Protein AF-A0A6B2QW75-F1 (afdb_monomer_lite)

pLDDT: mean 81.43, std 15.03, range [41.22, 97.69]

Sequence (270 aa):
MNEKFIYDVESSKLYSPDGAFLKKVYCPKAKHWNQLIVDDPQERSRGCEDCGDRVHNLESFDSRTSKLTYRDCVYIPVNSQRVIFINKEKEVPKPNQVGRNDEGLPIIRTVRNTKDINRAAAMGYWPDVRRIEYMDKSSTPRIPSGAKGRSNKKVALEIKFRVMQNPVTGVISVFGDYRSDYRQDFSEVKEVIPFTFYYPYYQSRPIAAYLIPPDLQDGSKVLIEDPIEDMLGSTWNQGDTQRAMNIIGYVKDRKVIIHHDSIKTTHYIG

Foldseek 3Di:
DQQAWEAEPVQQWIAGRVGHTAERQDDPVPDDLVQFAPPDPVPQWTADPVPRAIEGEQLNDDPVPDDRHHPHHYDYDLPRPRYHYDVCVVPDDQLQDQDADPVRFGEWEKDFDQVVQQVLLVSQWAWAKDFQDDPDVPPDDDDPPPDPDPDPPPPDQKFKKWWKAFPPSNRIDIDRDPVVVPPDDCVRIHTNGPIDIDRCVVHVGRMMTTTHRNPADFFGKHWYFDDSDFDWQEDEPVGDTDGFGRFIFTDHPNHTGGPVVRRDYYYDYD

Secondary structure (DSSP, 8-state):
----EEEETTTTEEE-TTS-EEEE---TT---GGGSB---TT-SEEE-TTT-PEEEEGGG--TTT----TT-EEE--TT-SSEEEETGGG-S--TT---B-TT-PBEEEEE-SHHHHHHHHHTT-EEEEEE-----TT-PPPPPTTS-----------EEEEEEE-TTT--EEEE--GGGGGSS-GGG-EEEEEEEEE-TTT-SS-EEEEEE-TT--TT-EEEESS-SS--EEEEETTS-EEE--SEEEEEETTEEEE-GGG-PPEEE--

Structure (mmCIF, N/CA/C/O backbone):
data_AF-A0A6B2QW75-F1
#
_entry.id   AF-A0A6B2QW75-F1
#
loop_
_atom_site.group_PDB
_atom_site.id
_atom_site.type_symbol
_atom_site.label_atom_id
_atom_site.label_alt_id
_atom_site.label_comp_id
_atom_site.label_asym_id
_atom_site.label_entity_id
_atom_site.label_seq_id
_atom_site.pdbx_PDB_ins_code
_atom_site.Cartn_x
_atom_site.Cartn_y
_atom_site.Cartn_z
_atom_site.occupancy
_atom_site.B_iso_or_equiv
_atom_site.auth_seq_id
_atom_site.auth_comp_id
_atom_site.auth_asym_id
_atom_site.auth_atom_id
_atom_site.pdbx_PDB_model_num
ATOM 1 N N . MET A 1 1 ? -22.315 -34.138 7.759 1.00 57.09 1 MET A N 1
ATOM 2 C CA . MET A 1 1 ? -21.240 -33.359 8.411 1.00 57.09 1 MET A CA 1
ATOM 3 C C . MET A 1 1 ? -21.001 -32.123 7.568 1.00 57.09 1 MET A C 1
ATOM 5 O O . MET A 1 1 ? -21.141 -32.219 6.355 1.00 57.09 1 MET A O 1
ATOM 9 N N . ASN A 1 2 ? -20.736 -30.973 8.183 1.00 62.22 2 ASN A N 1
ATOM 10 C CA . ASN A 1 2 ? -20.360 -29.777 7.434 1.00 62.22 2 ASN A CA 1
ATOM 11 C C . ASN A 1 2 ? -19.009 -30.064 6.760 1.00 62.22 2 ASN A C 1
ATOM 13 O O . ASN A 1 2 ? -18.101 -30.523 7.439 1.00 62.22 2 ASN A O 1
ATOM 17 N N . GLU A 1 3 ? -18.893 -29.885 5.444 1.00 83.19 3 GLU A N 1
ATOM 18 C CA . GLU A 1 3 ? -17.640 -30.145 4.704 1.00 83.19 3 GLU A CA 1
ATOM 19 C C . GLU A 1 3 ? -16.811 -28.878 4.491 1.00 83.19 3 GLU A C 1
ATOM 21 O O . GLU A 1 3 ? -15.784 -28.900 3.815 1.00 83.19 3 GLU A O 1
ATOM 26 N N . LYS A 1 4 ? -17.276 -27.758 5.043 1.00 89.38 4 LYS A N 1
ATOM 27 C CA . LYS A 1 4 ? -16.662 -26.454 4.846 1.00 89.38 4 LYS A CA 1
ATOM 28 C C . LYS A 1 4 ? -15.562 -26.226 5.868 1.00 89.38 4 LYS A C 1
ATOM 30 O O . LYS A 1 4 ? -15.783 -26.413 7.060 1.00 89.38 4 LYS A O 1
ATOM 35 N N . PHE A 1 5 ? -14.407 -25.764 5.408 1.00 91.88 5 PHE A N 1
ATOM 36 C CA . PHE A 1 5 ? -13.397 -25.210 6.302 1.00 91.88 5 PHE A CA 1
ATOM 37 C C . PHE A 1 5 ? -13.935 -23.948 6.970 1.00 91.88 5 PHE A C 1
ATOM 39 O O . PHE A 1 5 ? -14.865 -23.309 6.474 1.00 91.88 5 PHE A O 1
ATOM 46 N N . ILE A 1 6 ? -13.323 -23.563 8.080 1.00 92.50 6 ILE A N 1
ATOM 47 C CA . ILE A 1 6 ? -13.671 -22.339 8.792 1.00 92.50 6 ILE A CA 1
ATOM 48 C C . ILE A 1 6 ? -12.424 -21.463 8.821 1.00 92.50 6 ILE A C 1
ATOM 50 O O . ILE A 1 6 ? -11.363 -21.908 9.251 1.00 92.50 6 ILE A O 1
ATOM 54 N N . TYR A 1 7 ? -12.529 -20.228 8.346 1.00 92.44 7 TYR A N 1
ATOM 55 C CA . TYR A 1 7 ? -11.432 -19.269 8.348 1.00 92.44 7 TYR A CA 1
ATOM 56 C C . TYR A 1 7 ? -11.811 -18.043 9.174 1.00 92.44 7 TYR A C 1
ATOM 58 O O . TYR A 1 7 ? -12.752 -17.328 8.838 1.00 92.44 7 TYR A O 1
ATOM 66 N N . ASP A 1 8 ? -11.077 -17.805 10.256 1.00 91.44 8 ASP A N 1
ATOM 67 C CA . ASP A 1 8 ? -11.162 -16.572 11.031 1.00 91.44 8 ASP A CA 1
ATOM 68 C C . ASP A 1 8 ? -10.223 -15.534 10.419 1.00 91.44 8 ASP A C 1
ATOM 70 O O . ASP A 1 8 ? -8.994 -15.661 10.485 1.00 91.44 8 ASP A O 1
ATOM 74 N N . VAL A 1 9 ? -10.825 -14.510 9.815 1.00 84.25 9 VAL A N 1
ATOM 75 C CA . VAL A 1 9 ? -10.119 -13.448 9.094 1.00 84.25 9 VAL A CA 1
ATOM 76 C C . VAL A 1 9 ? -9.207 -12.651 10.030 1.00 84.25 9 VAL A C 1
ATOM 78 O O . VAL A 1 9 ? -8.075 -12.341 9.663 1.00 84.25 9 VAL A O 1
ATOM 81 N N . GLU A 1 10 ? -9.658 -12.366 11.254 1.00 80.56 10 GLU A N 1
ATOM 82 C CA . GLU A 1 10 ? -8.964 -11.472 12.187 1.00 80.56 10 GLU A CA 1
ATOM 83 C C . GLU A 1 10 ? -7.686 -12.109 12.731 1.00 80.56 10 GLU A C 1
ATOM 85 O O . GLU A 1 10 ? -6.603 -11.526 12.677 1.00 80.56 10 GLU A O 1
ATOM 90 N N . SER A 1 11 ? -7.785 -13.352 13.199 1.00 87.38 11 SER A N 1
ATOM 91 C CA . SER A 1 11 ? -6.621 -14.084 13.697 1.00 87.38 11 SER A CA 1
ATOM 92 C C . SER A 1 11 ? -5.824 -14.785 12.587 1.00 87.38 11 SER A C 1
ATOM 94 O O . SER A 1 11 ? -4.759 -15.359 12.849 1.00 87.38 11 SER A O 1
ATOM 96 N N . SER A 1 12 ? -6.323 -14.722 11.346 1.00 88.19 12 SER A N 1
ATOM 97 C CA . SER A 1 12 ? -5.832 -15.449 10.174 1.00 88.19 12 SER A CA 1
ATOM 98 C C . SER A 1 12 ? -5.739 -16.960 10.410 1.00 88.19 12 SER A C 1
ATOM 100 O O . SER A 1 12 ? -4.813 -17.607 9.920 1.00 88.19 12 SER A O 1
ATOM 102 N N . LYS A 1 13 ? -6.651 -17.543 11.190 1.00 93.56 13 LYS A N 1
ATOM 103 C CA . LYS A 1 13 ? -6.633 -18.970 11.544 1.00 93.56 13 LYS A CA 1
ATOM 104 C C . LYS A 1 13 ? -7.580 -19.767 10.656 1.00 93.56 13 LYS A C 1
ATOM 106 O O . LYS A 1 13 ? -8.725 -19.384 10.456 1.00 93.56 13 LYS A O 1
ATOM 111 N N . LEU A 1 14 ? -7.096 -20.895 10.152 1.00 93.06 14 LEU A N 1
ATOM 112 C CA . LEU A 1 14 ? -7.860 -21.869 9.384 1.00 93.06 14 LEU A CA 1
ATOM 113 C C . LEU A 1 14 ? -8.119 -23.106 10.242 1.00 93.06 14 LEU A C 1
ATOM 115 O O . LEU A 1 14 ? -7.203 -23.636 10.878 1.00 93.06 14 LEU A O 1
ATOM 119 N N . TYR A 1 15 ? -9.356 -23.575 10.204 1.00 91.88 15 TYR A N 1
ATOM 120 C CA . TYR A 1 15 ? -9.847 -24.741 10.918 1.00 91.88 15 TYR A CA 1
ATOM 121 C C . TYR A 1 15 ? -10.478 -25.723 9.930 1.00 91.88 15 TYR A C 1
ATOM 123 O O . TYR A 1 15 ? -11.034 -25.326 8.899 1.00 91.88 15 TYR A O 1
ATOM 131 N N . SER A 1 16 ? -10.379 -27.011 10.241 1.00 90.00 16 SER A N 1
ATOM 132 C CA . SER A 1 16 ? -11.016 -28.086 9.487 1.00 90.00 16 SER A CA 1
ATOM 133 C C . SER A 1 16 ? -12.537 -28.077 9.676 1.00 90.00 16 SER A C 1
ATOM 135 O O . SER A 1 16 ? -13.051 -27.396 10.567 1.00 90.00 16 SER A O 1
ATOM 137 N N . PRO A 1 17 ? -13.283 -28.831 8.849 1.00 89.06 17 PRO A N 1
ATOM 138 C CA . PRO A 1 17 ? -14.743 -28.856 8.938 1.00 89.06 17 PRO A CA 1
ATOM 139 C C . PRO A 1 17 ? -15.321 -29.413 10.251 1.00 89.06 17 PRO A C 1
ATOM 141 O O . PRO A 1 17 ? -16.472 -29.134 10.582 1.00 89.06 17 PRO A O 1
ATOM 144 N N . ASP A 1 18 ? -14.532 -30.169 11.016 1.00 88.19 18 ASP A N 1
ATOM 145 C CA . ASP A 1 18 ? -14.843 -30.634 12.376 1.00 88.19 18 ASP A CA 1
ATOM 146 C C . ASP A 1 18 ? -14.478 -29.608 13.471 1.00 88.19 18 ASP A C 1
ATOM 148 O O . ASP A 1 18 ? -14.714 -29.852 14.652 1.00 88.19 18 ASP A O 1
ATOM 152 N N . GLY A 1 19 ? -13.925 -28.451 13.091 1.00 88.31 19 GLY A N 1
ATOM 153 C CA . GLY A 1 19 ? -13.540 -27.367 13.993 1.00 88.31 19 GLY A CA 1
ATOM 154 C C . GLY A 1 19 ? -12.123 -27.471 14.561 1.00 88.31 19 GLY A C 1
ATOM 155 O O . GLY A 1 19 ? -11.717 -26.585 15.315 1.00 88.31 19 GLY A O 1
ATOM 156 N N . ALA A 1 20 ? -11.340 -28.497 14.209 1.00 90.12 20 ALA A N 1
ATOM 157 C CA . ALA A 1 20 ? -9.957 -28.584 14.669 1.00 90.12 20 ALA A CA 1
ATOM 158 C C . ALA A 1 20 ? -9.085 -27.488 14.029 1.00 90.12 20 ALA A C 1
ATOM 160 O O . ALA A 1 20 ? -9.209 -27.151 12.851 1.00 90.12 20 ALA A O 1
ATOM 161 N N . PHE A 1 21 ? -8.185 -26.897 14.815 1.00 92.06 21 PHE A N 1
ATOM 162 C CA . PHE A 1 21 ? -7.253 -25.894 14.304 1.00 92.06 21 PHE A CA 1
ATOM 163 C C . PHE A 1 21 ? -6.240 -26.543 13.356 1.00 92.06 21 PHE A C 1
ATOM 165 O O . PHE A 1 21 ? -5.536 -27.472 13.746 1.00 92.06 21 PHE A O 1
ATOM 172 N N . LEU A 1 22 ? -6.139 -26.022 12.131 1.00 90.75 22 LEU A N 1
ATOM 173 C CA . LEU A 1 22 ? -5.176 -26.501 11.141 1.00 90.75 22 LEU A CA 1
ATOM 174 C C . LEU A 1 22 ? -3.905 -25.660 11.168 1.00 90.75 22 LEU A C 1
ATOM 176 O O . LEU A 1 22 ? -2.811 -26.183 11.376 1.00 90.75 22 LEU A O 1
ATOM 180 N N . LYS A 1 23 ? -4.036 -24.351 10.922 1.00 91.81 23 LYS A N 1
ATOM 181 C CA . LYS A 1 23 ? -2.888 -23.442 10.831 1.00 91.81 23 LYS A CA 1
ATOM 182 C C . LYS A 1 23 ? -3.280 -21.972 10.840 1.00 91.81 23 LYS A C 1
ATOM 184 O O . LYS A 1 23 ? -4.431 -21.613 10.614 1.00 91.81 23 LYS A O 1
ATOM 189 N N . LYS A 1 24 ? -2.278 -21.106 11.003 1.00 90.56 24 LYS A N 1
ATOM 190 C CA . LYS A 1 24 ? -2.378 -19.688 10.644 1.00 90.56 24 LYS A CA 1
ATOM 191 C C . LYS A 1 24 ? -2.035 -19.520 9.159 1.00 90.56 24 LYS A C 1
ATOM 193 O O . LYS A 1 24 ? -0.988 -19.984 8.709 1.00 90.56 24 LYS A O 1
ATOM 198 N N . VAL A 1 25 ? -2.919 -18.892 8.392 1.00 88.00 25 VAL A N 1
ATOM 199 C CA . VAL A 1 25 ? -2.718 -18.582 6.973 1.00 88.00 25 VAL A CA 1
ATOM 200 C C . VAL A 1 25 ? -1.977 -17.258 6.884 1.00 88.00 25 VAL A C 1
ATOM 202 O O . VAL A 1 25 ? -2.533 -16.203 7.171 1.00 88.00 25 VAL A O 1
ATOM 205 N N . TYR A 1 26 ? -0.703 -17.319 6.514 1.00 82.62 26 TYR A N 1
ATOM 206 C CA . TYR A 1 26 ? 0.150 -16.149 6.371 1.00 82.62 26 TYR A CA 1
ATOM 207 C C . TYR A 1 26 ? 1.149 -16.380 5.240 1.00 82.62 26 TYR A C 1
ATOM 209 O O . TYR A 1 26 ? 1.787 -17.430 5.177 1.00 82.62 26 TYR A O 1
ATOM 217 N N . CYS A 1 27 ? 1.288 -15.390 4.358 1.00 80.75 27 CYS A N 1
ATOM 218 C CA . CYS A 1 27 ? 2.337 -15.361 3.349 1.00 80.75 27 CYS A CA 1
ATOM 219 C C . CYS A 1 27 ? 3.266 -14.177 3.653 1.00 80.75 27 CYS A C 1
ATOM 221 O O . CYS A 1 27 ? 2.821 -13.034 3.530 1.00 80.75 27 CYS A O 1
ATOM 223 N N . PRO A 1 28 ? 4.554 -14.404 3.976 1.00 74.06 28 PRO A N 1
ATOM 224 C CA . PRO A 1 28 ? 5.498 -13.314 4.239 1.00 74.06 28 PRO A CA 1
ATOM 225 C C . PRO A 1 28 ? 5.750 -12.435 3.007 1.00 74.06 28 PRO A C 1
ATOM 227 O O . PRO A 1 28 ? 6.232 -11.314 3.131 1.00 74.06 28 PRO A O 1
ATOM 230 N N . LYS A 1 29 ? 5.427 -12.940 1.811 1.00 76.50 29 LYS A N 1
ATOM 231 C CA . LYS A 1 29 ? 5.561 -12.237 0.529 1.00 76.50 29 LYS A CA 1
ATOM 232 C C . LYS A 1 29 ? 4.238 -11.668 0.007 1.00 76.50 29 LYS A C 1
ATOM 234 O O . LYS A 1 29 ? 4.223 -11.126 -1.092 1.00 76.50 29 LYS A O 1
ATOM 239 N N . ALA A 1 30 ? 3.144 -11.826 0.764 1.00 74.38 30 ALA A N 1
ATOM 240 C CA . ALA A 1 30 ? 1.798 -11.357 0.422 1.00 74.38 30 ALA A CA 1
ATOM 241 C C . ALA A 1 30 ? 1.363 -11.680 -1.027 1.00 74.38 30 ALA A C 1
ATOM 243 O O . ALA A 1 30 ? 0.732 -10.863 -1.695 1.00 74.38 30 ALA A O 1
ATOM 244 N N . LYS A 1 31 ? 1.719 -12.872 -1.533 1.00 76.81 31 LYS A N 1
ATOM 245 C CA . LYS A 1 31 ? 1.428 -13.265 -2.918 1.00 76.81 31 LYS A CA 1
ATOM 246 C C . LYS A 1 31 ? -0.063 -13.496 -3.139 1.00 76.81 31 LYS A C 1
ATOM 248 O O . LYS A 1 31 ? -0.732 -14.148 -2.340 1.00 76.81 31 LYS A O 1
ATOM 253 N N . HIS A 1 32 ? -0.558 -13.025 -4.277 1.00 76.44 32 HIS A N 1
ATOM 254 C CA . HIS A 1 32 ? -1.896 -13.335 -4.776 1.00 76.44 32 HIS A CA 1
ATOM 255 C C . HIS A 1 32 ? -1.880 -14.549 -5.711 1.00 76.44 32 HIS A C 1
ATOM 257 O O . HIS A 1 32 ? -0.878 -14.819 -6.365 1.00 76.44 32 HIS A O 1
ATOM 263 N N . TRP A 1 33 ? -3.011 -15.252 -5.830 1.00 83.81 33 TRP A N 1
ATOM 264 C CA . TRP A 1 33 ? -3.153 -16.459 -6.663 1.00 83.81 33 TRP A CA 1
ATOM 265 C C . TRP A 1 33 ? -2.716 -16.272 -8.124 1.00 83.81 33 TRP A C 1
ATOM 267 O O . TRP A 1 33 ? -2.108 -17.154 -8.725 1.00 83.81 33 TRP A O 1
ATOM 277 N N . ASN A 1 34 ? -2.977 -15.095 -8.696 1.00 79.62 34 ASN A N 1
ATOM 278 C CA . ASN A 1 34 ? -2.584 -14.728 -10.060 1.00 79.62 34 ASN A CA 1
ATOM 279 C C . ASN A 1 34 ? -1.106 -14.321 -10.206 1.00 79.62 34 ASN A C 1
ATOM 281 O O . ASN A 1 34 ? -0.658 -14.068 -11.319 1.00 79.62 34 ASN A O 1
ATOM 285 N N . GLN A 1 35 ? -0.361 -14.227 -9.104 1.00 77.44 35 GLN A N 1
ATOM 286 C CA . GLN A 1 35 ? 1.088 -14.003 -9.091 1.00 77.44 35 GLN A CA 1
ATOM 287 C C . GLN A 1 35 ? 1.876 -15.314 -8.954 1.00 77.44 35 GLN A C 1
ATOM 289 O O . GLN A 1 35 ? 3.102 -15.274 -8.897 1.00 77.44 35 GLN A O 1
ATOM 294 N N . LEU A 1 36 ? 1.178 -16.446 -8.849 1.00 86.19 36 LEU A N 1
ATOM 295 C CA . LEU A 1 36 ? 1.762 -17.776 -8.752 1.00 86.19 36 LEU A CA 1
ATOM 296 C C . LEU A 1 36 ? 1.887 -18.412 -10.142 1.00 86.19 36 LEU A C 1
ATOM 298 O O . LEU A 1 36 ? 1.108 -18.106 -11.047 1.00 86.19 36 LEU A O 1
ATOM 302 N N . ILE A 1 37 ? 2.845 -19.321 -10.286 1.00 89.12 37 ILE A N 1
ATOM 303 C CA . ILE A 1 37 ? 3.106 -20.083 -11.506 1.00 89.12 37 ILE A CA 1
ATOM 304 C C . ILE A 1 37 ? 1.949 -21.051 -11.744 1.00 89.12 37 ILE A C 1
ATOM 306 O O . ILE A 1 37 ? 1.627 -21.876 -10.887 1.00 89.12 37 ILE A O 1
ATOM 310 N N . VAL A 1 38 ? 1.340 -20.966 -12.923 1.00 90.88 38 VAL A N 1
ATOM 311 C CA . VAL A 1 38 ? 0.313 -21.913 -13.362 1.00 90.88 38 VAL A CA 1
ATOM 312 C C . VAL A 1 38 ? 1.010 -23.151 -13.913 1.00 90.88 38 VAL A C 1
ATOM 314 O O . VAL A 1 38 ? 1.400 -23.184 -15.076 1.00 90.88 38 VAL A O 1
ATOM 317 N N . ASP A 1 39 ? 1.209 -24.144 -13.053 1.00 87.62 39 ASP A N 1
ATOM 318 C CA . ASP A 1 39 ? 1.868 -25.410 -13.389 1.00 87.62 39 ASP A CA 1
ATOM 319 C C . ASP A 1 39 ? 0.946 -26.638 -13.247 1.00 87.62 39 ASP A C 1
ATOM 321 O O . ASP A 1 39 ? 1.275 -27.712 -13.746 1.00 87.62 39 ASP A O 1
ATOM 325 N N . ASP A 1 40 ? -0.224 -26.484 -12.617 1.00 86.25 40 ASP A N 1
ATOM 326 C CA . ASP A 1 40 ? -1.280 -27.499 -12.534 1.00 86.25 40 ASP A CA 1
ATOM 327 C C . ASP A 1 40 ? -2.406 -27.190 -13.543 1.00 86.25 40 ASP A C 1
ATOM 329 O O . ASP A 1 40 ? -3.127 -26.202 -13.361 1.00 86.25 40 ASP A O 1
ATOM 333 N N . PRO A 1 41 ? -2.620 -28.032 -14.574 1.00 82.31 41 PRO A N 1
ATOM 334 C CA . PRO A 1 41 ? -3.674 -27.832 -15.572 1.00 82.31 41 PRO A CA 1
ATOM 335 C C . PRO A 1 41 ? -5.093 -27.815 -14.990 1.00 82.31 41 PRO A C 1
ATOM 337 O O . PRO A 1 41 ? -6.004 -27.280 -15.614 1.00 82.31 41 PRO A O 1
ATOM 340 N N . GLN A 1 42 ? -5.295 -28.420 -13.815 1.00 84.50 42 GLN A N 1
ATOM 341 C CA . GLN A 1 42 ? -6.588 -28.457 -13.127 1.00 84.50 42 GLN A CA 1
ATOM 342 C C . GLN A 1 42 ? -6.747 -27.321 -12.106 1.00 84.50 42 GLN A C 1
ATOM 344 O O . GLN A 1 42 ? -7.722 -27.304 -11.359 1.00 84.50 42 GLN A O 1
ATOM 349 N N . GLU A 1 43 ? -5.777 -26.404 -12.027 1.00 85.06 43 GLU A N 1
ATOM 350 C CA . GLU A 1 43 ? -5.729 -25.294 -11.068 1.00 85.06 43 GLU A CA 1
ATOM 351 C C . GLU A 1 43 ? -5.896 -25.703 -9.594 1.00 85.06 43 GLU A C 1
ATOM 353 O O . GLU A 1 43 ? -6.294 -24.892 -8.747 1.00 85.06 43 GLU A O 1
ATOM 358 N N . ARG A 1 44 ? -5.568 -26.955 -9.247 1.00 89.00 44 ARG A N 1
ATOM 359 C CA . ARG A 1 44 ? -5.676 -27.420 -7.856 1.00 89.00 44 ARG A CA 1
ATOM 360 C C . ARG A 1 44 ? -4.581 -26.838 -6.979 1.00 89.00 44 ARG A C 1
ATOM 362 O O . ARG A 1 44 ? -4.712 -26.734 -5.759 1.00 89.00 44 ARG A O 1
ATOM 369 N N . SER A 1 45 ? -3.477 -26.455 -7.603 1.00 92.75 45 SER A N 1
ATOM 370 C CA . SER A 1 45 ? -2.355 -25.803 -6.953 1.00 92.75 45 SER A CA 1
ATOM 371 C C . SER A 1 45 ? -1.587 -24.923 -7.934 1.00 92.75 45 SER A C 1
ATOM 373 O O . SER A 1 45 ? -1.735 -25.060 -9.144 1.00 92.75 45 SER A O 1
ATOM 375 N N . ARG A 1 46 ? -0.781 -24.004 -7.410 1.00 92.12 46 ARG A N 1
ATOM 376 C CA . ARG A 1 46 ? 0.145 -23.178 -8.192 1.00 92.12 46 ARG A CA 1
ATOM 377 C C . ARG A 1 46 ? 1.486 -23.076 -7.474 1.00 92.12 46 ARG A C 1
ATOM 379 O O . ARG A 1 46 ? 1.522 -23.103 -6.243 1.00 92.12 46 ARG A O 1
ATOM 386 N N . GLY A 1 47 ? 2.576 -22.954 -8.223 1.00 91.69 47 GLY A N 1
ATOM 387 C CA . GLY A 1 47 ? 3.923 -22.779 -7.669 1.00 91.69 47 GLY A CA 1
ATOM 388 C C . GLY A 1 47 ? 4.212 -21.332 -7.257 1.00 91.69 47 GLY A C 1
ATOM 389 O O . GLY A 1 47 ? 3.743 -20.393 -7.895 1.00 91.69 47 GLY A O 1
ATOM 390 N N . CYS A 1 48 ? 4.999 -21.117 -6.204 1.00 90.50 48 CYS A N 1
ATOM 391 C CA . CYS A 1 48 ? 5.478 -19.791 -5.809 1.00 90.50 48 CYS A CA 1
ATOM 392 C C . CYS A 1 48 ? 6.969 -19.630 -6.145 1.00 90.50 48 CYS A C 1
ATOM 394 O O . CYS A 1 48 ? 7.797 -20.313 -5.553 1.00 90.50 48 CYS A O 1
ATOM 396 N N . GLU A 1 49 ? 7.338 -18.697 -7.032 1.00 88.12 49 GLU A N 1
ATOM 397 C CA . GLU A 1 49 ? 8.757 -18.457 -7.378 1.00 88.12 49 GLU A CA 1
ATOM 398 C C . GLU A 1 49 ? 9.590 -17.937 -6.197 1.00 88.12 49 GLU A C 1
ATOM 400 O O . GLU A 1 49 ? 10.774 -18.238 -6.098 1.00 88.12 49 GLU A O 1
ATOM 405 N N . ASP A 1 50 ? 8.983 -17.172 -5.283 1.00 83.19 50 ASP A N 1
ATOM 406 C CA . ASP A 1 50 ? 9.726 -16.513 -4.202 1.00 83.19 50 ASP A CA 1
ATOM 407 C C . ASP A 1 50 ? 10.167 -17.472 -3.090 1.00 83.19 50 ASP A C 1
ATOM 409 O O . ASP A 1 50 ? 11.201 -17.240 -2.465 1.00 83.19 50 ASP A O 1
ATOM 413 N N . CYS A 1 51 ? 9.354 -18.484 -2.774 1.00 85.06 51 CYS A N 1
ATOM 414 C CA . CYS A 1 51 ? 9.654 -19.442 -1.703 1.00 85.06 51 CYS A CA 1
ATOM 415 C C . CYS A 1 51 ? 9.823 -20.882 -2.193 1.00 85.06 51 CYS A C 1
ATOM 417 O O . CYS A 1 51 ? 10.269 -21.721 -1.421 1.00 85.06 51 CYS A O 1
ATOM 419 N N . GLY A 1 52 ? 9.493 -21.175 -3.453 1.00 87.56 52 GLY A N 1
ATOM 420 C CA . GLY A 1 52 ? 9.549 -22.521 -4.027 1.00 87.56 52 GLY A CA 1
ATOM 421 C C . GLY A 1 52 ? 8.390 -23.438 -3.621 1.00 87.56 52 GLY A C 1
ATOM 422 O O . GLY A 1 52 ? 8.291 -24.545 -4.144 1.00 87.56 52 GLY A O 1
ATOM 423 N N . ASP A 1 53 ? 7.501 -22.999 -2.725 1.00 90.88 53 ASP A N 1
ATOM 424 C CA . ASP A 1 53 ? 6.403 -23.830 -2.222 1.00 90.88 53 ASP A CA 1
ATOM 425 C C . ASP A 1 53 ? 5.225 -23.926 -3.203 1.00 90.88 53 ASP A C 1
ATOM 427 O O . ASP A 1 53 ? 4.976 -23.031 -4.022 1.00 90.88 53 ASP A O 1
ATOM 431 N N . ARG A 1 54 ? 4.435 -25.001 -3.062 1.00 92.06 54 ARG A N 1
ATOM 432 C CA . ARG A 1 54 ? 3.127 -25.136 -3.717 1.00 92.06 54 ARG A CA 1
ATOM 433 C C . ARG A 1 54 ? 2.034 -24.502 -2.869 1.00 92.06 54 ARG A C 1
ATOM 435 O O . ARG A 1 54 ? 1.911 -24.778 -1.679 1.00 92.06 54 ARG A O 1
ATOM 442 N N . VAL A 1 55 ? 1.190 -23.703 -3.512 1.00 93.06 55 VAL A N 1
ATOM 443 C CA . VAL A 1 55 ? -0.017 -23.127 -2.919 1.00 93.06 55 VAL A CA 1
ATOM 444 C C . VAL A 1 55 ? -1.227 -23.915 -3.404 1.00 93.06 55 VAL A C 1
ATOM 446 O O . VAL A 1 55 ? -1.513 -23.941 -4.598 1.00 93.06 55 VAL A O 1
ATOM 449 N N . HIS A 1 56 ? -1.943 -24.556 -2.489 1.00 92.62 56 HIS A N 1
ATOM 450 C CA . HIS A 1 56 ? -3.115 -25.381 -2.775 1.00 92.62 56 HIS A CA 1
ATOM 451 C C . HIS A 1 56 ? -4.398 -24.548 -2.776 1.00 92.62 56 HIS A C 1
ATOM 453 O O . HIS A 1 56 ? -4.643 -23.776 -1.851 1.00 92.62 56 HIS A O 1
ATOM 459 N N . ASN A 1 57 ? -5.243 -24.722 -3.789 1.00 91.19 57 ASN A N 1
ATOM 460 C CA . ASN A 1 57 ? -6.550 -24.079 -3.860 1.00 91.19 57 ASN A CA 1
ATOM 461 C C . ASN A 1 57 ? -7.571 -24.863 -3.026 1.00 91.19 57 ASN A C 1
ATOM 463 O O . ASN A 1 57 ? -7.933 -25.986 -3.394 1.00 91.19 57 ASN A O 1
ATOM 467 N N . LEU A 1 58 ? -8.078 -24.268 -1.941 1.00 90.38 58 LEU A N 1
ATOM 468 C CA . LEU A 1 58 ? -9.047 -24.940 -1.067 1.00 90.38 58 LEU A CA 1
ATOM 469 C C . LEU A 1 58 ? -10.384 -25.258 -1.749 1.00 90.38 58 LEU A C 1
ATOM 471 O O . LEU A 1 58 ? -11.057 -26.190 -1.318 1.00 90.38 58 LEU A O 1
ATOM 475 N N . GLU A 1 59 ? -10.758 -24.575 -2.836 1.00 87.25 59 GLU A N 1
ATOM 476 C CA . GLU A 1 59 ? -11.960 -24.947 -3.603 1.00 87.25 59 GLU A CA 1
ATOM 477 C C . GLU A 1 59 ? -11.838 -26.344 -4.210 1.00 87.25 59 GLU A C 1
ATOM 479 O O . GLU A 1 59 ? -12.788 -27.123 -4.216 1.00 87.25 59 GLU A O 1
ATOM 484 N N . SER A 1 60 ? -10.642 -26.696 -4.668 1.00 85.06 60 SER A N 1
ATOM 485 C CA . SER A 1 60 ? -10.359 -27.996 -5.278 1.00 85.06 60 SER A CA 1
ATOM 486 C C . SER A 1 60 ? -9.930 -29.068 -4.274 1.00 85.06 60 SER A C 1
ATOM 488 O O . SER A 1 60 ? -9.712 -30.219 -4.648 1.00 85.06 60 SER A O 1
ATOM 490 N N . PHE A 1 61 ? -9.775 -28.695 -3.002 1.00 84.38 61 PHE A N 1
ATOM 491 C CA . PHE A 1 61 ? -9.221 -29.577 -1.987 1.00 84.38 61 PHE A CA 1
ATOM 492 C C . PHE A 1 61 ? -10.280 -30.571 -1.501 1.00 84.38 61 PHE A C 1
ATOM 494 O O . PHE A 1 61 ? -11.374 -30.179 -1.091 1.00 84.38 61 PHE A O 1
ATOM 501 N N . ASP A 1 62 ? -9.972 -31.864 -1.549 1.00 78.75 62 ASP A N 1
ATOM 502 C CA . ASP A 1 62 ? -10.824 -32.907 -0.979 1.00 78.75 62 ASP A CA 1
ATOM 503 C C . ASP A 1 62 ? -10.360 -33.225 0.447 1.00 78.75 62 ASP A C 1
ATOM 505 O O . ASP A 1 62 ? -9.297 -33.811 0.668 1.00 78.75 62 ASP A O 1
ATOM 509 N N . SER A 1 63 ? -11.170 -32.820 1.425 1.00 70.81 63 SER A N 1
ATOM 510 C CA . SER A 1 63 ? -10.907 -33.030 2.849 1.00 70.81 63 SER A CA 1
ATOM 511 C C . SER A 1 63 ? -10.952 -34.503 3.267 1.00 70.81 63 SER A C 1
ATOM 513 O O . SER A 1 63 ? -10.460 -34.834 4.345 1.00 70.81 63 SER A O 1
ATOM 515 N N . ARG A 1 64 ? -11.511 -35.396 2.438 1.00 68.81 64 ARG A N 1
ATOM 516 C CA . ARG A 1 64 ? -11.609 -36.834 2.730 1.00 68.81 64 ARG A CA 1
ATOM 517 C C . ARG A 1 64 ? -10.352 -37.599 2.328 1.00 68.81 64 ARG A C 1
ATOM 519 O O . ARG A 1 64 ? -10.003 -38.577 2.986 1.00 68.81 64 ARG A O 1
ATOM 526 N N . THR A 1 65 ? -9.677 -37.173 1.262 1.00 64.12 65 THR A N 1
ATOM 527 C CA . THR A 1 65 ? -8.513 -37.883 0.705 1.00 64.12 65 THR A CA 1
ATOM 528 C C . THR A 1 65 ? -7.184 -37.219 1.038 1.00 64.12 65 THR A C 1
ATOM 530 O O . THR A 1 65 ? -6.145 -37.872 0.964 1.00 64.12 65 THR A O 1
ATOM 533 N N . SER A 1 66 ? -7.198 -35.937 1.408 1.00 69.25 66 SER A N 1
ATOM 534 C CA . SER A 1 66 ? -5.987 -35.133 1.561 1.00 69.25 66 SER A CA 1
ATOM 535 C C . SER A 1 66 ? -5.945 -34.463 2.934 1.00 69.25 66 SER A C 1
ATOM 537 O O . SER A 1 66 ? -6.903 -33.821 3.358 1.00 69.25 66 SER A O 1
ATOM 539 N N . LYS A 1 67 ? -4.813 -34.584 3.641 1.00 77.88 67 LYS A N 1
ATOM 540 C CA . LYS A 1 67 ? -4.585 -33.888 4.916 1.00 77.88 67 LYS A CA 1
ATOM 541 C C . LYS A 1 67 ? -3.788 -32.614 4.678 1.00 77.88 67 LYS A C 1
ATOM 543 O O . LYS A 1 67 ? -2.658 -32.678 4.211 1.00 77.88 67 LYS A O 1
ATOM 548 N N . LEU A 1 68 ? -4.375 -31.480 5.046 1.00 84.12 68 LEU A N 1
ATOM 549 C CA . LEU A 1 68 ? -3.654 -30.220 5.188 1.00 84.12 68 LEU A CA 1
ATOM 550 C C . LEU A 1 68 ? -2.755 -30.275 6.419 1.00 84.12 68 LEU A C 1
ATOM 552 O O . LEU A 1 68 ? -3.200 -30.605 7.517 1.00 84.12 68 LEU A O 1
ATOM 556 N N . THR A 1 69 ? -1.495 -29.920 6.231 1.00 80.81 69 THR A N 1
ATOM 557 C CA . THR A 1 69 ? -0.496 -29.796 7.285 1.00 80.81 69 THR A CA 1
ATOM 558 C C . THR A 1 69 ? -0.200 -28.327 7.576 1.00 80.81 69 THR A C 1
ATOM 560 O O . THR A 1 69 ? -0.532 -27.415 6.814 1.00 80.81 69 THR A O 1
ATOM 563 N N . TYR A 1 70 ? 0.489 -28.068 8.687 1.00 82.25 70 TYR A N 1
ATOM 564 C CA . TYR A 1 70 ? 0.880 -26.710 9.061 1.00 82.25 70 TYR A CA 1
ATOM 565 C C . TYR A 1 70 ? 1.843 -26.053 8.054 1.00 82.25 70 TYR A C 1
ATOM 567 O O . TYR A 1 70 ? 1.936 -24.824 8.028 1.00 82.25 70 TYR A O 1
ATOM 575 N N . ARG A 1 71 ? 2.525 -26.833 7.200 1.00 84.38 71 ARG A N 1
ATOM 576 C CA . ARG A 1 71 ? 3.489 -26.330 6.207 1.00 84.38 71 ARG A CA 1
ATOM 577 C C . ARG A 1 71 ? 2.846 -25.920 4.886 1.00 84.38 71 ARG A C 1
ATOM 579 O O . ARG A 1 71 ? 3.352 -25.010 4.246 1.00 84.38 71 ARG A O 1
ATOM 586 N N . ASP A 1 72 ? 1.705 -26.497 4.527 1.00 89.62 72 ASP A N 1
ATOM 587 C CA . ASP A 1 72 ? 1.136 -26.327 3.185 1.00 89.62 72 ASP A CA 1
ATOM 588 C C . ASP A 1 72 ? 0.649 -24.897 2.942 1.00 89.62 72 ASP A C 1
ATOM 590 O O . ASP A 1 72 ? -0.156 -24.364 3.713 1.00 89.62 72 ASP A O 1
ATOM 594 N N . CYS A 1 73 ? 1.103 -24.245 1.874 1.00 91.69 73 CYS A N 1
ATOM 595 C CA . CYS A 1 73 ? 0.536 -22.958 1.493 1.00 91.69 73 CYS A CA 1
ATOM 596 C C . CYS A 1 73 ? -0.869 -23.174 0.931 1.00 91.69 73 CYS A C 1
ATOM 598 O O . CYS A 1 73 ? -1.110 -24.093 0.152 1.00 91.69 73 CYS A O 1
ATOM 600 N N . VAL A 1 74 ? -1.804 -22.310 1.316 1.00 93.06 74 VAL A N 1
ATOM 601 C CA . VAL A 1 74 ? -3.199 -22.409 0.886 1.00 93.06 74 VAL A CA 1
ATOM 602 C C . VAL A 1 74 ? -3.674 -21.104 0.290 1.00 93.06 74 VAL A C 1
ATOM 604 O O . VAL A 1 74 ? -3.300 -20.020 0.738 1.00 93.06 74 VAL A O 1
ATOM 607 N N . TYR A 1 75 ? -4.529 -21.233 -0.709 1.00 91.06 75 TYR A N 1
ATOM 608 C CA . TYR A 1 75 ? -5.283 -20.154 -1.302 1.00 91.06 75 TYR A CA 1
ATOM 609 C C . TYR A 1 75 ? -6.770 -20.389 -1.061 1.00 91.06 75 TYR A C 1
ATOM 611 O O . TYR A 1 75 ? -7.279 -21.499 -1.237 1.00 91.06 75 TYR A O 1
ATOM 619 N N . ILE A 1 76 ? -7.449 -19.318 -0.659 1.00 88.31 76 ILE A N 1
ATOM 620 C CA . ILE A 1 76 ? -8.882 -19.300 -0.403 1.00 88.31 76 ILE A CA 1
ATOM 621 C C . ILE A 1 76 ? -9.480 -18.139 -1.203 1.00 88.31 76 ILE A C 1
ATOM 623 O O . ILE A 1 76 ? -9.133 -16.984 -0.935 1.00 88.31 76 ILE A O 1
ATOM 627 N N . PRO A 1 77 ? -10.359 -18.401 -2.183 1.00 82.62 77 PRO A N 1
ATOM 628 C CA . PRO A 1 77 ? -11.115 -17.343 -2.841 1.00 82.62 77 PRO A CA 1
ATOM 629 C C . PRO A 1 77 ? -12.028 -16.623 -1.846 1.00 82.62 77 PRO A C 1
ATOM 631 O O . PRO A 1 77 ? -12.645 -17.253 -0.992 1.00 82.62 77 PRO A O 1
ATOM 634 N N . VAL A 1 78 ? -12.173 -15.305 -1.986 1.00 76.25 78 VAL A N 1
ATOM 635 C CA . VAL A 1 78 ? -13.019 -14.478 -1.096 1.00 76.25 78 VAL A CA 1
ATOM 636 C C . VAL A 1 78 ? -14.495 -14.910 -1.140 1.00 76.25 78 VAL A C 1
ATOM 638 O O . VAL A 1 78 ? -15.222 -14.830 -0.154 1.00 76.25 78 VAL A O 1
ATOM 641 N N . ASN A 1 79 ? -14.939 -15.429 -2.281 1.00 79.88 79 ASN A N 1
ATOM 642 C CA . ASN A 1 79 ? -16.282 -15.956 -2.519 1.00 79.88 79 ASN A CA 1
ATOM 643 C C . ASN A 1 79 ? -16.346 -17.492 -2.447 1.00 79.88 79 ASN A C 1
ATOM 645 O O . ASN A 1 79 ? -17.221 -18.098 -3.068 1.00 79.88 79 ASN A O 1
ATOM 649 N N . SER A 1 80 ? -15.419 -18.112 -1.712 1.00 85.50 80 SER A N 1
ATOM 650 C CA . SER A 1 80 ? -15.354 -19.561 -1.540 1.00 85.50 80 SER A CA 1
ATOM 651 C C . SER A 1 80 ? -16.682 -20.134 -1.038 1.00 85.50 80 SER A C 1
ATOM 653 O O . SER A 1 80 ? -17.259 -19.648 -0.064 1.00 85.50 80 SER A O 1
ATOM 655 N N . GLN A 1 81 ? -17.159 -21.199 -1.688 1.00 87.81 81 GLN A N 1
ATOM 656 C CA . GLN A 1 81 ? -18.328 -21.955 -1.222 1.00 87.81 81 GLN A CA 1
ATOM 657 C C . GLN A 1 81 ? -17.936 -23.028 -0.198 1.00 87.81 81 GLN A C 1
ATOM 659 O O . GLN A 1 81 ? -18.795 -23.526 0.540 1.00 87.81 81 GLN A O 1
ATOM 664 N N . ARG A 1 82 ? -16.640 -23.364 -0.136 1.00 89.25 82 ARG A N 1
ATOM 665 C CA . ARG A 1 82 ? -16.059 -24.398 0.731 1.00 89.25 82 ARG A CA 1
ATOM 666 C C . ARG A 1 82 ? -15.436 -23.852 2.013 1.00 89.25 82 ARG A C 1
ATOM 668 O O . ARG A 1 82 ? -14.981 -24.643 2.835 1.00 89.25 82 ARG A O 1
ATOM 675 N N . VAL A 1 83 ? -15.450 -22.535 2.219 1.00 89.94 83 VAL A N 1
ATOM 676 C CA . VAL A 1 83 ? -14.949 -21.893 3.438 1.00 89.94 83 VAL A CA 1
ATOM 677 C C . VAL A 1 83 ? -16.013 -20.991 4.055 1.00 89.94 83 VAL A C 1
ATOM 679 O O . VAL A 1 83 ? -16.610 -20.143 3.396 1.00 89.94 83 VAL A O 1
ATOM 682 N N . ILE A 1 84 ? -16.249 -21.174 5.350 1.00 90.62 84 ILE A N 1
ATOM 683 C CA . ILE A 1 84 ? -17.022 -20.267 6.191 1.00 90.62 84 ILE A CA 1
ATOM 684 C C . ILE A 1 84 ? -16.051 -19.230 6.740 1.00 90.62 84 ILE A C 1
ATOM 686 O O . ILE A 1 84 ? -15.145 -19.559 7.501 1.00 90.62 84 ILE A O 1
ATOM 690 N N . PHE A 1 85 ? -16.247 -17.975 6.360 1.00 87.31 85 PHE A N 1
ATOM 691 C CA . PHE A 1 85 ? -15.467 -16.866 6.889 1.00 87.31 85 PHE A CA 1
ATOM 692 C C . PHE A 1 85 ? -16.122 -16.368 8.178 1.00 87.31 85 PHE A C 1
ATOM 694 O O . PHE A 1 85 ? -17.235 -15.843 8.149 1.00 87.31 85 PHE A O 1
ATOM 701 N N . ILE A 1 86 ? -15.441 -16.540 9.307 1.00 87.81 86 ILE A N 1
ATOM 702 C CA . ILE A 1 86 ? -15.814 -15.902 10.570 1.00 87.81 86 ILE A CA 1
ATOM 703 C C . ILE A 1 86 ? -15.271 -14.475 10.537 1.00 87.81 86 ILE A C 1
ATOM 705 O O . ILE A 1 86 ? -14.169 -14.237 10.041 1.00 87.81 86 ILE A O 1
ATOM 709 N N . ASN A 1 87 ? -16.062 -13.527 11.042 1.00 72.88 87 ASN A N 1
ATOM 710 C CA . ASN A 1 87 ? -15.765 -12.094 10.978 1.00 72.88 87 ASN A CA 1
ATOM 711 C C . ASN A 1 87 ? -15.717 -11.552 9.536 1.00 72.88 87 ASN A C 1
ATOM 713 O O . ASN A 1 87 ? -15.067 -10.543 9.270 1.00 72.88 87 ASN A O 1
ATOM 717 N N . LYS A 1 88 ? -16.449 -12.200 8.612 1.00 56.94 88 LYS A N 1
ATOM 718 C CA . LYS A 1 88 ? -16.597 -11.775 7.209 1.00 56.94 88 LYS A CA 1
ATOM 719 C C . LYS A 1 88 ? -17.099 -10.335 7.081 1.00 56.94 88 LYS A C 1
ATOM 721 O O . LYS A 1 88 ? -16.755 -9.666 6.127 1.00 56.94 88 LYS A O 1
ATOM 726 N N . GLU A 1 89 ? -17.860 -9.825 8.046 1.00 49.19 89 GLU A N 1
ATOM 727 C CA . GLU A 1 89 ? -18.356 -8.439 8.032 1.00 49.19 89 GLU A CA 1
ATOM 728 C C . GLU A 1 89 ? -17.256 -7.377 8.215 1.00 49.19 89 GLU A C 1
ATOM 730 O O . GLU A 1 89 ? -17.485 -6.211 7.908 1.00 49.19 89 GLU A O 1
ATOM 735 N N . LYS A 1 90 ? -16.035 -7.772 8.609 1.00 47.50 90 LYS A N 1
ATOM 736 C CA . LYS A 1 90 ? -14.821 -6.943 8.487 1.00 47.50 90 LYS A CA 1
ATOM 737 C C . LYS A 1 90 ? -14.103 -7.193 7.146 1.00 47.50 90 LYS A C 1
ATOM 739 O O . LYS A 1 90 ? -12.875 -7.178 7.074 1.00 47.50 90 LYS A O 1
ATOM 744 N N . GLU A 1 91 ? -14.867 -7.512 6.101 1.00 43.72 91 GLU A N 1
ATOM 745 C CA . GLU A 1 91 ? -14.391 -7.758 4.740 1.00 43.72 91 GLU A CA 1
ATOM 746 C C . GLU A 1 91 ? -13.626 -6.555 4.192 1.00 43.72 91 GLU A C 1
ATOM 748 O O . GLU A 1 91 ? -13.855 -5.416 4.600 1.00 43.72 91 GLU A O 1
ATOM 753 N N . VAL A 1 92 ? -12.728 -6.845 3.241 1.00 46.56 92 VAL A N 1
ATOM 754 C CA . VAL A 1 92 ? -12.067 -5.883 2.348 1.00 46.56 92 VAL A CA 1
ATOM 755 C C . VAL A 1 92 ? -12.974 -4.669 2.165 1.00 46.56 92 VAL A C 1
ATOM 757 O O . VAL A 1 92 ? -14.078 -4.855 1.641 1.00 46.56 92 VAL A O 1
ATOM 760 N N . PRO A 1 93 ? -12.563 -3.470 2.628 1.00 43.22 93 PRO A N 1
ATOM 761 C CA . PRO A 1 93 ? -13.446 -2.322 2.629 1.00 43.22 93 PRO A CA 1
ATOM 762 C C . PRO A 1 93 ? -14.020 -2.187 1.230 1.00 43.22 93 PRO A C 1
ATOM 764 O O . PRO A 1 93 ? -13.281 -2.171 0.237 1.00 43.22 93 PRO A O 1
ATOM 767 N N . LYS A 1 94 ? -15.354 -2.112 1.143 1.00 46.62 94 LYS A N 1
ATOM 768 C CA . LYS A 1 94 ? -15.974 -1.546 -0.054 1.00 46.62 94 LYS A CA 1
ATOM 769 C C . LYS A 1 94 ? -15.202 -0.250 -0.343 1.00 46.62 94 LYS A C 1
ATOM 771 O O . LYS A 1 94 ? -14.837 0.420 0.622 1.00 46.62 94 LYS A O 1
ATOM 776 N N . PRO A 1 95 ? -14.954 0.129 -1.602 1.00 47.53 95 PRO A N 1
ATOM 777 C CA . PRO A 1 95 ? -14.239 1.370 -1.930 1.00 47.53 95 PRO A CA 1
ATOM 778 C C . PRO A 1 95 ? -14.706 2.594 -1.121 1.00 47.53 95 PRO A C 1
ATOM 780 O O . PRO A 1 95 ? -13.929 3.492 -0.814 1.00 47.53 95 PRO A O 1
ATOM 783 N N . ASN A 1 96 ? -15.974 2.558 -0.711 1.00 49.31 96 ASN A N 1
ATOM 784 C CA . ASN A 1 96 ? -16.706 3.592 0.003 1.00 49.31 96 ASN A CA 1
ATOM 785 C C . ASN A 1 96 ? -16.632 3.474 1.546 1.00 49.31 96 ASN A C 1
ATOM 787 O O . ASN A 1 96 ? -17.174 4.307 2.266 1.00 49.31 96 ASN A O 1
ATOM 791 N N . GLN A 1 97 ? -16.006 2.430 2.100 1.00 59.53 97 GLN A N 1
ATOM 792 C CA . GLN A 1 97 ? -15.794 2.268 3.540 1.00 59.53 97 GLN A CA 1
ATOM 793 C C . GLN A 1 97 ? -14.373 2.685 3.895 1.00 59.53 97 GLN A C 1
ATOM 795 O O . GLN A 1 97 ? -13.431 1.895 3.934 1.00 59.53 97 GLN A O 1
ATOM 800 N N . VAL A 1 98 ? -14.231 3.976 4.162 1.00 69.44 98 VAL A N 1
ATOM 801 C CA . VAL A 1 98 ? -13.014 4.544 4.728 1.00 69.44 98 VAL A CA 1
ATOM 802 C C . VAL A 1 98 ? -12.794 3.930 6.108 1.00 69.44 98 VAL A C 1
ATOM 804 O O . VAL A 1 98 ? -13.561 4.205 7.031 1.00 69.44 98 VAL A O 1
ATOM 807 N N . GLY A 1 99 ? -11.769 3.084 6.251 1.00 74.44 99 GLY A N 1
ATOM 808 C CA . GLY A 1 99 ? -11.348 2.591 7.561 1.00 74.44 99 GLY A CA 1
ATOM 809 C C . GLY A 1 99 ? -11.052 3.777 8.475 1.00 74.44 99 GLY A C 1
ATOM 810 O O . GLY A 1 99 ? -10.460 4.758 8.026 1.00 74.44 99 GLY A O 1
ATOM 811 N N . ARG A 1 100 ? -11.501 3.719 9.727 1.00 85.38 100 ARG A N 1
ATOM 812 C CA . ARG A 1 100 ? -11.299 4.786 10.711 1.00 85.38 100 ARG A CA 1
ATOM 813 C C . ARG A 1 100 ? -10.529 4.255 11.912 1.00 85.38 100 ARG A C 1
ATOM 815 O O . ARG A 1 100 ? -10.642 3.071 12.219 1.00 85.38 100 ARG A O 1
ATOM 822 N N . ASN A 1 101 ? -9.736 5.112 12.551 1.00 85.06 101 ASN A N 1
ATOM 823 C CA . ASN A 1 101 ? -9.112 4.789 13.836 1.00 85.06 101 ASN A CA 1
ATOM 824 C C . ASN A 1 101 ? -10.132 4.921 14.986 1.00 85.06 101 ASN A C 1
ATOM 826 O O . ASN A 1 101 ? -11.281 5.311 14.765 1.00 85.06 101 ASN A O 1
ATOM 830 N N . ASP A 1 102 ? -9.691 4.653 16.215 1.00 83.38 102 ASP A N 1
ATOM 831 C CA . ASP A 1 102 ? -10.532 4.738 17.421 1.00 83.38 102 ASP A CA 1
ATOM 832 C C . ASP A 1 102 ? -11.074 6.157 17.687 1.00 83.38 102 ASP A C 1
ATOM 834 O O . ASP A 1 102 ? -12.104 6.329 18.332 1.00 83.38 102 ASP A O 1
ATOM 838 N N . GLU A 1 103 ? -10.421 7.183 17.136 1.00 85.00 103 GLU A N 1
ATOM 839 C CA . GLU A 1 103 ? -10.845 8.589 17.202 1.00 85.00 103 GLU A CA 1
ATOM 840 C C . GLU A 1 103 ? -11.789 8.981 16.049 1.00 85.00 103 GLU A C 1
ATOM 842 O O . GLU A 1 103 ? -12.162 10.144 15.895 1.00 85.00 103 GLU A O 1
ATOM 847 N N . GLY A 1 104 ? -12.162 8.024 15.196 1.00 87.06 104 GLY A N 1
ATOM 848 C CA . GLY A 1 104 ? -13.031 8.245 14.048 1.00 87.06 104 GLY A CA 1
ATOM 849 C C . GLY A 1 104 ? -12.354 8.933 12.859 1.00 87.06 104 GLY A C 1
ATOM 850 O O . GLY A 1 104 ? -13.051 9.301 11.912 1.00 87.06 104 GLY A O 1
ATOM 851 N N . LEU A 1 105 ? -11.030 9.102 12.847 1.00 89.94 105 LEU A N 1
ATOM 852 C CA . LEU A 1 105 ? -10.299 9.679 11.718 1.00 89.94 105 LEU A CA 1
ATOM 853 C C . LEU A 1 105 ? -10.184 8.680 10.562 1.00 89.94 105 LEU A C 1
ATOM 855 O O . LEU A 1 105 ? -9.752 7.549 10.788 1.00 89.94 105 LEU A O 1
ATOM 859 N N . PRO A 1 106 ? -10.493 9.094 9.319 1.00 91.88 106 PRO A N 1
ATOM 860 C CA . PRO A 1 106 ? -10.131 8.367 8.109 1.00 91.88 106 PRO A CA 1
ATOM 861 C C . PRO A 1 106 ? -8.670 7.918 8.084 1.00 91.88 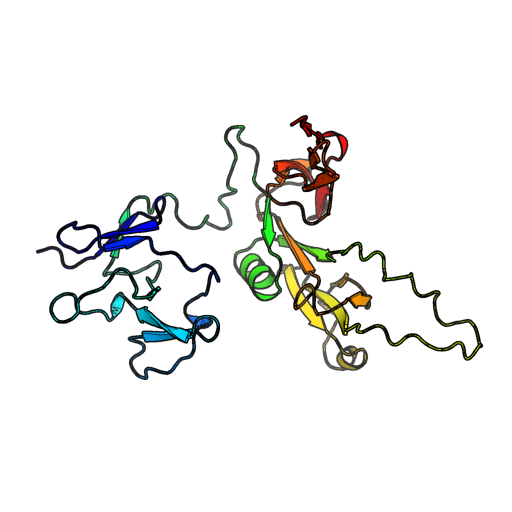106 PRO A C 1
ATOM 863 O O . PRO A 1 106 ? -7.769 8.728 8.298 1.00 91.88 106 PRO A O 1
ATOM 866 N N . ILE A 1 107 ? -8.439 6.651 7.758 1.00 90.00 107 ILE A N 1
ATOM 867 C CA . ILE A 1 107 ? -7.108 6.070 7.611 1.00 90.00 107 ILE A CA 1
ATOM 868 C C . ILE A 1 107 ? -6.706 6.093 6.136 1.00 90.00 107 ILE A C 1
ATOM 870 O O . ILE A 1 107 ? -7.350 5.472 5.288 1.00 90.00 107 ILE A O 1
ATOM 874 N N . ILE A 1 108 ? -5.594 6.762 5.848 1.00 92.75 108 ILE A N 1
ATOM 875 C CA . ILE A 1 108 ? -4.894 6.696 4.569 1.00 92.75 108 ILE A CA 1
ATOM 876 C C . ILE A 1 108 ? -3.892 5.543 4.617 1.00 92.75 108 ILE A C 1
ATOM 878 O O . ILE A 1 108 ? -2.993 5.509 5.459 1.00 92.75 108 ILE A O 1
ATOM 882 N N . ARG A 1 109 ? -4.036 4.610 3.672 1.00 91.06 109 ARG A N 1
ATOM 883 C CA . ARG A 1 109 ? -3.107 3.490 3.476 1.00 91.06 109 ARG A CA 1
ATOM 884 C C . ARG A 1 109 ? -2.030 3.857 2.458 1.00 91.06 109 ARG A C 1
ATOM 886 O O . ARG A 1 109 ? -2.281 4.639 1.541 1.00 91.06 109 ARG A O 1
ATOM 893 N N . THR A 1 110 ? -0.871 3.218 2.581 1.00 91.12 110 THR A N 1
ATOM 894 C CA . THR A 1 110 ? 0.271 3.410 1.681 1.00 91.12 110 THR A CA 1
ATOM 895 C C . THR A 1 110 ? 0.582 2.127 0.925 1.00 91.12 110 THR A C 1
ATOM 897 O O . THR A 1 110 ? 0.628 1.043 1.503 1.00 91.12 110 THR A O 1
ATOM 900 N N . VAL A 1 111 ? 0.820 2.246 -0.379 1.00 88.81 111 VAL A N 1
ATOM 901 C CA . VAL A 1 111 ? 1.280 1.151 -1.248 1.00 88.81 111 VAL A CA 1
ATOM 902 C C . VAL A 1 111 ? 2.580 1.552 -1.934 1.00 88.81 111 VAL A C 1
ATOM 904 O O . VAL A 1 111 ? 2.775 2.722 -2.247 1.00 88.81 111 VAL A O 1
ATOM 907 N N . ARG A 1 112 ? 3.489 0.599 -2.171 1.00 88.38 112 ARG A N 1
ATOM 908 C CA . ARG A 1 112 ? 4.874 0.883 -2.614 1.00 88.38 112 ARG A CA 1
ATOM 909 C C . ARG A 1 112 ? 5.274 0.188 -3.922 1.00 88.38 112 ARG A C 1
ATOM 911 O O . ARG A 1 112 ? 6.450 0.013 -4.213 1.00 88.38 112 ARG A O 1
ATOM 918 N N . ASN A 1 113 ? 4.303 -0.263 -4.720 1.00 86.12 113 ASN A N 1
ATOM 919 C CA . ASN A 1 113 ? 4.582 -0.854 -6.030 1.00 86.12 113 ASN A CA 1
ATOM 920 C C . ASN A 1 113 ? 3.479 -0.561 -7.056 1.00 86.12 113 ASN A C 1
ATOM 922 O O . ASN A 1 113 ? 2.323 -0.330 -6.713 1.00 86.12 113 ASN A O 1
ATOM 926 N N . THR A 1 114 ? 3.841 -0.609 -8.342 1.00 87.38 114 THR A N 1
ATOM 927 C CA . THR A 1 114 ? 2.936 -0.279 -9.456 1.00 87.38 114 THR A CA 1
ATOM 928 C C . THR A 1 114 ? 1.676 -1.148 -9.487 1.00 87.38 114 THR A C 1
ATOM 930 O O . THR A 1 114 ? 0.608 -0.644 -9.825 1.00 87.38 114 THR A O 1
ATOM 933 N N . LYS A 1 115 ? 1.785 -2.445 -9.160 1.00 83.31 115 LYS A N 1
ATOM 934 C CA . LYS A 1 115 ? 0.648 -3.377 -9.232 1.00 83.31 115 LYS A CA 1
ATOM 935 C C . LYS A 1 115 ? -0.417 -3.001 -8.205 1.00 83.31 115 LYS A C 1
ATOM 937 O O . LYS A 1 115 ? -1.586 -2.904 -8.563 1.00 83.31 115 LYS A O 1
ATOM 942 N N . ASP A 1 116 ? -0.004 -2.726 -6.973 1.00 83.06 116 ASP A N 1
ATOM 943 C CA . ASP A 1 116 ? -0.920 -2.362 -5.892 1.00 83.06 116 ASP A CA 1
ATOM 944 C C . ASP A 1 116 ? -1.507 -0.962 -6.079 1.00 83.06 116 ASP A C 1
ATOM 946 O O . ASP A 1 116 ? -2.695 -0.773 -5.834 1.00 83.06 116 ASP A O 1
ATOM 950 N N . ILE A 1 117 ? -0.726 -0.009 -6.606 1.00 89.69 117 ILE A N 1
ATOM 951 C CA . ILE A 1 117 ? -1.231 1.322 -6.984 1.00 89.69 117 ILE A CA 1
ATOM 952 C C . ILE A 1 117 ? -2.358 1.195 -8.020 1.00 89.69 117 ILE A C 1
ATOM 954 O O . ILE A 1 117 ? -3.450 1.722 -7.818 1.00 89.69 117 ILE A O 1
ATOM 958 N N . ASN A 1 118 ? -2.124 0.457 -9.110 1.00 86.69 118 ASN A N 1
ATOM 959 C CA . ASN A 1 118 ? -3.115 0.299 -10.179 1.00 86.69 118 ASN A CA 1
ATOM 960 C C . ASN A 1 118 ? -4.328 -0.521 -9.741 1.00 86.69 118 ASN A C 1
ATOM 962 O O . ASN A 1 118 ? -5.444 -0.261 -10.186 1.00 86.69 118 ASN A O 1
ATOM 966 N N . ARG A 1 119 ? -4.132 -1.492 -8.848 1.00 80.44 119 ARG A N 1
ATOM 967 C CA . ARG A 1 119 ? -5.238 -2.226 -8.240 1.00 80.44 119 ARG A CA 1
ATOM 968 C C . ARG A 1 119 ? -6.098 -1.316 -7.365 1.00 80.44 119 ARG A C 1
ATOM 970 O O . ARG A 1 119 ? -7.315 -1.386 -7.472 1.00 80.44 119 ARG A O 1
ATOM 977 N N . ALA A 1 120 ? -5.497 -0.472 -6.528 1.00 83.44 120 ALA A N 1
ATOM 978 C CA . ALA A 1 120 ? -6.244 0.473 -5.701 1.00 83.44 120 ALA A CA 1
ATOM 979 C C . ALA A 1 120 ? -7.041 1.467 -6.562 1.00 83.44 120 ALA A C 1
ATOM 981 O O . ALA A 1 120 ? -8.216 1.698 -6.288 1.00 83.44 120 ALA A O 1
ATOM 982 N N . ALA A 1 121 ? -6.441 1.952 -7.654 1.00 86.44 121 ALA A N 1
ATOM 983 C CA . ALA A 1 121 ? -7.126 2.752 -8.669 1.00 86.44 121 ALA A CA 1
ATOM 984 C C . ALA A 1 121 ? -8.337 2.021 -9.277 1.00 86.44 121 ALA A C 1
ATOM 986 O O . ALA A 1 121 ? -9.434 2.569 -9.334 1.00 86.44 121 ALA A O 1
ATOM 987 N N . ALA A 1 122 ? -8.181 0.747 -9.654 1.00 81.38 122 ALA A N 1
ATOM 988 C CA . ALA A 1 122 ? -9.286 -0.081 -10.150 1.00 81.38 122 ALA A CA 1
ATOM 989 C C . ALA A 1 122 ? -10.375 -0.338 -9.091 1.00 81.38 122 ALA A C 1
ATOM 991 O O . ALA A 1 122 ? -11.530 -0.578 -9.433 1.00 81.38 122 ALA A O 1
ATOM 992 N N . MET A 1 123 ? -10.014 -0.271 -7.809 1.00 80.38 123 MET A N 1
ATOM 993 C CA . MET A 1 123 ? -10.944 -0.307 -6.683 1.00 80.38 123 MET A CA 1
ATOM 994 C C . MET A 1 123 ? -11.545 1.071 -6.369 1.00 80.38 123 MET A C 1
ATOM 996 O O . MET A 1 123 ? -12.244 1.182 -5.380 1.00 80.38 123 MET A O 1
ATOM 1000 N N . GLY A 1 124 ? -11.296 2.119 -7.156 1.00 84.50 124 GLY A N 1
ATOM 1001 C CA . GLY A 1 124 ? -11.896 3.444 -6.963 1.00 84.50 124 GLY A CA 1
ATOM 1002 C C . GLY A 1 124 ? -11.163 4.365 -5.984 1.00 84.50 124 GLY A C 1
ATOM 1003 O O . GLY A 1 124 ? -11.608 5.490 -5.777 1.00 84.50 124 GLY A O 1
ATOM 1004 N N . TYR A 1 125 ? -10.036 3.941 -5.407 1.00 90.00 125 TYR A N 1
ATOM 1005 C CA . TYR A 1 125 ? -9.168 4.858 -4.667 1.00 90.00 125 TYR A CA 1
ATOM 1006 C C . TYR A 1 125 ? -8.433 5.774 -5.638 1.00 90.00 125 TYR A C 1
ATOM 1008 O O . TYR A 1 125 ? -7.984 5.345 -6.697 1.00 90.00 125 TYR A O 1
ATOM 1016 N N . TRP A 1 126 ? -8.209 7.017 -5.237 1.00 95.50 126 TRP A N 1
ATOM 1017 C CA . TRP A 1 126 ? -7.271 7.890 -5.914 1.00 95.50 126 TRP A CA 1
ATOM 1018 C C . TRP A 1 126 ? -5.859 7.713 -5.335 1.00 95.50 126 TRP A C 1
ATOM 1020 O O . TRP A 1 126 ? -5.648 7.994 -4.152 1.00 95.50 126 TRP A O 1
ATOM 1030 N N . PRO A 1 127 ? -4.864 7.267 -6.124 1.00 96.69 127 PRO A N 1
ATOM 1031 C CA . PRO A 1 127 ? -3.500 7.158 -5.638 1.00 96.69 127 PRO A CA 1
ATOM 1032 C C . PRO A 1 127 ? -2.762 8.494 -5.783 1.00 96.69 127 PRO A C 1
ATOM 1034 O O . PRO A 1 127 ? -2.446 8.936 -6.890 1.00 96.69 127 PRO A O 1
ATOM 1037 N N . ASP A 1 128 ? -2.422 9.119 -4.659 1.00 97.69 128 ASP A N 1
ATOM 1038 C CA . ASP A 1 128 ? -1.465 10.225 -4.615 1.00 97.69 128 ASP A CA 1
ATOM 1039 C C . ASP A 1 128 ? -0.040 9.667 -4.711 1.00 97.69 128 ASP A C 1
ATOM 1041 O O . ASP A 1 128 ? 0.595 9.344 -3.704 1.00 97.69 128 ASP A O 1
ATOM 1045 N N . VAL A 1 129 ? 0.427 9.493 -5.949 1.00 97.44 129 VAL A N 1
ATOM 1046 C CA . VAL A 1 129 ? 1.724 8.885 -6.261 1.00 97.44 129 VAL A CA 1
ATOM 1047 C C . VAL A 1 129 ? 2.880 9.832 -5.949 1.00 97.44 129 VAL A C 1
ATOM 1049 O O . VAL A 1 129 ? 2.879 10.995 -6.356 1.00 97.44 129 VAL A O 1
ATOM 1052 N N . ARG A 1 130 ? 3.905 9.293 -5.284 1.00 95.38 130 ARG A N 1
ATOM 1053 C CA . ARG A 1 130 ? 5.137 9.974 -4.885 1.00 95.38 130 ARG A CA 1
ATOM 1054 C C . ARG A 1 130 ? 6.365 9.151 -5.228 1.00 95.38 130 ARG A C 1
ATOM 1056 O O . ARG A 1 130 ? 6.330 7.919 -5.291 1.00 95.38 130 ARG A O 1
ATOM 1063 N N . ARG A 1 131 ? 7.474 9.859 -5.418 1.00 92.44 131 ARG A N 1
ATOM 1064 C CA . ARG A 1 131 ? 8.804 9.262 -5.474 1.00 92.44 131 ARG A CA 1
ATOM 1065 C C . ARG A 1 131 ? 9.259 8.949 -4.051 1.00 92.44 131 ARG A C 1
ATOM 1067 O O . ARG A 1 131 ? 9.141 9.797 -3.176 1.00 92.44 131 ARG A O 1
ATOM 1074 N N . ILE A 1 132 ? 9.805 7.757 -3.844 1.00 87.00 132 ILE A N 1
ATOM 1075 C CA . ILE A 1 132 ? 10.552 7.433 -2.630 1.00 87.00 132 ILE A CA 1
ATOM 1076 C C . ILE A 1 132 ? 11.970 7.967 -2.818 1.00 87.00 132 ILE A C 1
ATOM 1078 O O . ILE A 1 132 ? 12.671 7.565 -3.753 1.00 87.00 132 ILE A O 1
ATOM 1082 N N . GLU A 1 133 ? 12.383 8.873 -1.941 1.00 76.44 133 GLU A N 1
ATOM 1083 C CA . GLU A 1 133 ? 13.750 9.377 -1.901 1.00 76.44 133 GLU A CA 1
ATOM 1084 C C . GLU A 1 133 ? 14.527 8.624 -0.832 1.00 76.44 133 GLU A C 1
ATOM 1086 O O . GLU A 1 133 ? 14.220 8.721 0.349 1.00 76.44 133 GLU A O 1
ATOM 1091 N N . TYR A 1 134 ? 15.535 7.865 -1.251 1.00 67.06 134 TYR A N 1
ATOM 1092 C CA . TYR A 1 134 ? 16.483 7.288 -0.310 1.00 67.06 134 TYR A CA 1
ATOM 1093 C C . TYR A 1 134 ? 17.605 8.279 -0.064 1.00 67.06 134 TYR A C 1
ATOM 1095 O O . TYR A 1 134 ? 18.260 8.728 -1.008 1.00 67.06 134 TYR A O 1
ATOM 1103 N N . MET A 1 135 ? 17.860 8.575 1.205 1.00 54.91 135 MET A N 1
ATOM 1104 C CA . MET A 1 135 ? 19.042 9.321 1.612 1.00 54.91 135 MET A CA 1
ATOM 1105 C C . MET A 1 135 ? 20.269 8.409 1.577 1.00 54.91 135 MET A C 1
ATOM 1107 O O . MET A 1 135 ? 20.734 7.920 2.604 1.00 54.91 135 MET A O 1
ATOM 1111 N N . ASP A 1 136 ? 20.807 8.160 0.384 1.00 54.75 136 ASP A N 1
ATOM 1112 C CA . ASP A 1 136 ? 22.124 7.547 0.270 1.00 54.75 136 ASP A CA 1
ATOM 1113 C C . ASP A 1 136 ? 23.198 8.631 0.445 1.00 54.75 136 ASP A C 1
ATOM 1115 O O . ASP A 1 136 ? 23.327 9.552 -0.364 1.00 54.75 136 ASP A O 1
ATOM 1119 N N . LYS A 1 137 ? 24.010 8.518 1.504 1.00 47.06 137 LYS A N 1
ATOM 1120 C CA . LYS A 1 137 ? 25.147 9.422 1.761 1.00 47.06 137 LYS A CA 1
ATOM 1121 C C . LYS A 1 137 ? 26.181 9.414 0.621 1.00 47.06 137 LYS A C 1
ATOM 1123 O O . LYS A 1 137 ? 27.027 10.303 0.565 1.00 47.06 137 LYS A O 1
ATOM 1128 N N . SER A 1 138 ? 26.136 8.427 -0.277 1.00 49.06 138 SER A N 1
ATOM 1129 C CA . SER A 1 138 ? 27.045 8.283 -1.416 1.00 49.06 138 SER A CA 1
ATOM 1130 C C . SER A 1 138 ? 26.501 8.822 -2.747 1.00 49.06 138 SER A C 1
ATOM 1132 O O . SER A 1 138 ? 27.284 8.980 -3.692 1.00 49.06 138 SER A O 1
ATOM 1134 N N . SER A 1 139 ? 25.207 9.162 -2.838 1.00 47.25 139 SER A N 1
ATOM 1135 C CA . SER A 1 139 ? 24.628 9.798 -4.026 1.00 47.25 139 SER A CA 1
ATOM 1136 C C . SER A 1 139 ? 24.848 11.308 -3.970 1.00 47.25 139 SER A C 1
ATOM 1138 O O . SER A 1 139 ? 23.979 12.077 -3.563 1.00 47.25 139 SER A O 1
ATOM 1140 N N . THR A 1 140 ? 26.037 11.760 -4.362 1.00 44.19 140 THR A N 1
ATOM 1141 C CA . THR A 1 140 ? 26.259 13.184 -4.619 1.00 44.19 140 THR A CA 1
ATOM 1142 C C . THR A 1 140 ? 25.337 13.655 -5.758 1.00 44.19 140 THR A C 1
ATOM 1144 O O . THR A 1 140 ? 25.251 12.975 -6.786 1.00 44.19 140 THR A O 1
ATOM 1147 N N . PRO A 1 141 ? 24.648 14.806 -5.627 1.00 41.53 141 PRO A N 1
ATOM 1148 C CA . PRO A 1 141 ? 23.799 15.335 -6.691 1.00 41.53 141 PRO A CA 1
ATOM 1149 C C . PRO A 1 141 ? 24.610 15.554 -7.971 1.00 41.53 141 PRO A C 1
ATOM 1151 O O . PRO A 1 141 ? 25.657 16.207 -7.951 1.00 41.53 141 PRO A O 1
ATOM 1154 N N . ARG A 1 142 ? 24.132 15.042 -9.112 1.00 51.91 142 ARG A N 1
ATOM 1155 C CA . ARG A 1 142 ? 24.684 15.444 -10.412 1.00 51.91 142 ARG A CA 1
ATOM 1156 C C . ARG A 1 142 ? 24.283 16.888 -10.692 1.00 51.91 142 ARG A C 1
ATOM 1158 O O . ARG A 1 142 ? 23.102 17.193 -10.827 1.00 51.91 142 ARG A O 1
ATOM 1165 N N . ILE A 1 143 ? 25.284 17.748 -10.855 1.00 44.97 143 ILE A N 1
ATOM 1166 C CA . ILE A 1 143 ? 25.129 19.045 -11.518 1.00 44.97 143 ILE A CA 1
ATOM 1167 C C . ILE A 1 143 ? 24.590 18.774 -12.937 1.00 44.97 143 ILE A C 1
ATOM 1169 O O . ILE A 1 143 ? 25.127 17.885 -13.613 1.00 44.97 143 ILE A O 1
ATOM 1173 N N . PRO A 1 144 ? 23.549 19.490 -13.406 1.00 41.22 144 PRO A N 1
ATOM 1174 C CA . PRO A 1 144 ? 23.020 19.326 -14.752 1.00 41.22 144 PRO A CA 1
ATOM 1175 C C . PRO A 1 144 ? 24.143 19.460 -15.777 1.00 41.22 144 PRO A C 1
ATOM 1177 O O . PRO A 1 144 ? 24.925 20.412 -15.759 1.00 41.22 144 PRO A O 1
ATOM 1180 N N . SER A 1 145 ? 24.239 18.481 -16.668 1.00 43.56 145 SER A N 1
ATOM 1181 C CA . SER A 1 145 ? 25.246 18.401 -17.720 1.00 43.56 145 SER A CA 1
ATOM 1182 C C . SER A 1 145 ? 25.020 19.474 -18.793 1.00 43.56 145 SER A C 1
ATOM 1184 O O . SER A 1 145 ? 24.531 19.183 -19.878 1.00 43.56 145 SER A O 1
ATOM 1186 N N . GLY A 1 146 ? 25.386 20.714 -18.466 1.00 42.69 146 GLY A N 1
ATOM 1187 C CA . GLY A 1 146 ? 25.683 21.805 -19.399 1.00 42.69 146 GLY A CA 1
ATOM 1188 C C . GLY A 1 146 ? 27.164 22.215 -19.385 1.00 42.69 146 GLY A C 1
ATOM 1189 O O . GLY A 1 146 ? 27.617 22.943 -20.263 1.00 42.69 146 GLY A O 1
ATOM 1190 N N . ALA A 1 147 ? 27.953 21.722 -18.424 1.00 43.06 147 ALA A N 1
ATOM 1191 C CA . ALA A 1 147 ? 29.376 22.024 -18.327 1.00 43.06 147 ALA A CA 1
ATOM 1192 C C . ALA A 1 147 ? 30.186 21.104 -19.254 1.00 43.06 147 ALA A C 1
ATOM 1194 O O . ALA A 1 147 ? 30.357 19.911 -18.995 1.00 43.06 147 ALA A O 1
ATOM 1195 N N . LYS A 1 148 ? 30.687 21.668 -20.358 1.00 42.94 148 LYS A N 1
ATOM 1196 C CA . LYS A 1 148 ? 31.692 21.040 -21.223 1.00 42.94 148 LYS A CA 1
ATOM 1197 C C . LYS A 1 148 ? 32.971 20.796 -20.419 1.00 42.94 148 LYS A C 1
ATOM 1199 O O . LYS A 1 148 ? 33.818 21.670 -20.295 1.00 42.94 148 LYS A O 1
ATOM 1204 N N . GLY A 1 149 ? 33.111 19.587 -19.899 1.00 43.69 149 GLY A N 1
ATOM 1205 C CA . GLY A 1 149 ? 34.337 19.098 -19.292 1.00 43.69 149 GLY A CA 1
ATOM 1206 C C . GLY A 1 149 ? 34.238 17.591 -19.146 1.00 43.69 149 GLY A C 1
ATOM 1207 O O . GLY A 1 149 ? 33.361 17.094 -18.445 1.00 43.69 149 GLY A O 1
ATOM 1208 N N . ARG A 1 150 ? 35.108 16.850 -19.839 1.00 50.19 150 ARG A N 1
ATOM 1209 C CA . ARG A 1 150 ? 35.333 15.421 -19.588 1.00 50.19 150 ARG A CA 1
ATOM 1210 C C . ARG A 1 150 ? 35.926 15.279 -18.185 1.00 50.19 150 ARG A C 1
ATOM 1212 O O . ARG A 1 150 ? 37.137 15.217 -18.026 1.00 50.19 150 ARG A O 1
ATOM 1219 N N . SER A 1 151 ? 35.080 15.260 -17.167 1.00 43.19 151 SER A N 1
ATOM 1220 C CA . SER A 1 151 ? 35.436 14.770 -15.843 1.00 43.19 151 SER A CA 1
ATOM 1221 C C . SER A 1 151 ? 35.015 13.306 -15.755 1.00 43.19 151 SER A C 1
ATOM 1223 O O . SER A 1 151 ? 33.969 12.920 -16.280 1.00 43.19 151 SER A O 1
ATOM 1225 N N . ASN A 1 152 ? 35.874 12.480 -15.154 1.00 43.09 152 ASN A N 1
ATOM 1226 C CA . ASN A 1 152 ? 35.665 11.053 -14.915 1.00 43.09 152 ASN A CA 1
ATOM 1227 C C . ASN A 1 152 ? 34.258 10.801 -14.354 1.00 43.09 152 ASN A C 1
ATOM 1229 O O . ASN A 1 152 ? 34.002 10.968 -13.161 1.00 43.09 152 ASN A O 1
ATOM 1233 N N . LYS A 1 153 ? 33.326 10.436 -15.241 1.00 46.47 153 LYS A N 1
ATOM 1234 C CA . LYS A 1 153 ? 31.923 10.211 -14.909 1.00 46.47 153 LYS A CA 1
ATOM 1235 C C . LYS A 1 153 ? 31.862 8.932 -14.092 1.00 46.47 153 LYS A C 1
ATOM 1237 O O . LYS A 1 153 ? 31.843 7.841 -14.653 1.00 46.47 153 LYS A O 1
ATOM 1242 N N . LYS A 1 154 ? 31.852 9.071 -12.765 1.00 48.72 154 LYS A N 1
ATOM 1243 C CA . LYS A 1 154 ? 31.557 7.973 -11.844 1.00 48.72 154 LYS A CA 1
ATOM 1244 C C . LYS A 1 154 ? 30.261 7.318 -12.338 1.00 48.72 154 LYS A C 1
ATOM 1246 O O . LYS A 1 154 ? 29.220 7.980 -12.446 1.00 48.72 154 LYS A O 1
ATOM 1251 N N . VAL A 1 155 ? 30.363 6.059 -12.763 1.00 54.62 155 VAL A N 1
ATOM 1252 C CA . VAL A 1 155 ? 29.228 5.281 -13.264 1.00 54.62 155 VAL A CA 1
ATOM 1253 C C . VAL A 1 155 ? 28.367 4.959 -12.051 1.00 54.62 155 VAL A C 1
ATOM 1255 O O . VAL A 1 155 ? 28.629 4.010 -11.322 1.00 54.62 155 VAL A O 1
ATOM 1258 N N . ALA A 1 156 ? 27.393 5.819 -11.776 1.00 61.50 156 ALA A N 1
ATOM 1259 C CA . ALA A 1 156 ? 26.365 5.533 -10.793 1.00 61.50 156 ALA A CA 1
ATOM 1260 C C . ALA A 1 156 ? 25.454 4.440 -11.372 1.00 61.50 156 ALA A C 1
ATOM 1262 O O . ALA A 1 156 ? 25.005 4.552 -12.517 1.00 61.50 156 ALA A O 1
ATOM 1263 N N . LEU A 1 157 ? 25.235 3.371 -10.605 1.00 69.06 157 LEU A N 1
ATOM 1264 C CA . LEU A 1 157 ? 24.344 2.260 -10.946 1.00 69.06 157 LEU A CA 1
ATOM 1265 C C . LEU A 1 157 ? 22.888 2.723 -10.825 1.00 69.06 157 LEU A C 1
ATOM 1267 O O . LEU A 1 157 ? 22.198 2.416 -9.861 1.00 69.06 157 LEU A O 1
ATOM 1271 N N . GLU A 1 158 ? 22.431 3.513 -11.785 1.00 79.81 158 GLU A N 1
ATOM 1272 C CA . GLU A 1 158 ? 21.123 4.157 -11.742 1.00 79.81 158 GLU A CA 1
ATOM 1273 C C . GLU A 1 158 ? 20.233 3.679 -12.886 1.00 79.81 158 GLU A C 1
ATOM 1275 O O . GLU A 1 158 ? 20.667 3.583 -14.036 1.00 79.81 158 GLU A O 1
ATOM 1280 N N . ILE A 1 159 ? 18.958 3.445 -12.585 1.00 81.56 159 ILE A N 1
ATOM 1281 C CA . ILE A 1 159 ? 17.927 3.201 -13.589 1.00 81.56 159 ILE A CA 1
ATOM 1282 C C . ILE A 1 159 ? 17.092 4.467 -13.742 1.00 81.56 159 ILE A C 1
ATOM 1284 O O . ILE A 1 159 ? 16.659 5.079 -12.766 1.00 81.56 159 ILE A O 1
ATOM 1288 N N . LYS A 1 160 ? 16.866 4.865 -14.994 1.00 87.75 160 LYS A N 1
ATOM 1289 C CA . LYS A 1 160 ? 15.981 5.977 -15.336 1.00 87.75 160 LYS A CA 1
ATOM 1290 C C . LYS A 1 160 ? 14.525 5.529 -15.271 1.00 87.75 160 LYS A C 1
ATOM 1292 O O . LYS A 1 160 ? 14.197 4.442 -15.746 1.00 87.75 160 LYS A O 1
ATOM 1297 N N . PHE A 1 161 ? 13.645 6.386 -14.768 1.00 90.38 161 PHE A N 1
ATOM 1298 C CA . PHE A 1 161 ? 12.205 6.182 -14.869 1.00 90.38 161 PHE A CA 1
ATOM 1299 C C . PHE A 1 161 ? 11.427 7.504 -14.878 1.00 90.38 161 PHE A C 1
ATOM 1301 O O . PHE A 1 161 ? 11.962 8.543 -14.505 1.00 90.38 161 PHE A O 1
ATOM 1308 N N . ARG A 1 162 ? 10.157 7.441 -15.273 1.00 91.31 162 ARG A N 1
ATOM 1309 C CA . ARG A 1 162 ? 9.123 8.462 -15.049 1.00 91.31 162 ARG A CA 1
ATOM 1310 C C . ARG A 1 162 ? 7.794 7.790 -14.726 1.00 91.31 162 ARG A C 1
ATOM 1312 O O . ARG A 1 162 ? 7.633 6.596 -15.010 1.00 91.31 162 ARG A O 1
ATOM 1319 N N . VAL A 1 163 ? 6.834 8.551 -14.210 1.00 93.19 163 VAL A N 1
ATOM 1320 C CA . VAL A 1 163 ? 5.474 8.065 -13.951 1.00 93.19 163 VAL A CA 1
ATOM 1321 C C . VAL A 1 163 ? 4.439 9.012 -14.540 1.00 93.19 163 VAL A C 1
ATOM 1323 O O . VAL A 1 163 ? 4.409 10.200 -14.219 1.00 93.19 163 VAL A O 1
ATOM 1326 N N . MET A 1 164 ? 3.562 8.437 -15.357 1.00 92.88 164 MET A N 1
ATOM 1327 C CA . MET A 1 164 ? 2.357 9.080 -15.873 1.00 92.88 164 MET A CA 1
ATOM 1328 C C . MET A 1 164 ? 1.142 8.515 -15.138 1.00 92.88 164 MET A C 1
ATOM 1330 O O . MET A 1 164 ? 1.131 7.328 -14.807 1.00 92.88 164 MET A O 1
ATOM 1334 N N . GLN A 1 165 ? 0.122 9.335 -14.915 1.00 94.69 165 GLN A N 1
ATOM 1335 C CA . GLN A 1 165 ? -1.126 8.965 -14.254 1.00 94.69 165 GLN A CA 1
ATOM 1336 C C . GLN A 1 165 ? -2.327 9.434 -15.080 1.00 94.69 165 GLN A C 1
ATOM 1338 O O . GLN A 1 165 ? -2.380 10.583 -15.516 1.00 94.69 165 GLN A O 1
ATOM 1343 N N . ASN A 1 166 ? -3.315 8.562 -15.271 1.00 92.62 166 ASN A N 1
ATOM 1344 C CA . ASN A 1 166 ? -4.583 8.939 -15.886 1.00 92.62 166 ASN A CA 1
ATOM 1345 C C . ASN A 1 166 ? -5.382 9.853 -14.922 1.00 92.62 166 ASN A C 1
ATOM 1347 O O . ASN A 1 166 ? -5.613 9.460 -13.775 1.00 92.62 166 ASN A O 1
ATOM 1351 N N . PRO A 1 167 ? -5.818 11.054 -15.351 1.00 91.38 167 PRO A N 1
ATOM 1352 C CA . PRO A 1 167 ? -6.459 12.043 -14.483 1.00 91.38 167 PRO A CA 1
ATOM 1353 C C . PRO A 1 167 ? -7.877 11.647 -14.031 1.00 91.38 167 PRO A C 1
ATOM 1355 O O . PRO A 1 167 ? -8.396 12.214 -13.065 1.00 91.38 167 PRO A O 1
ATOM 1358 N N . VAL A 1 168 ? -8.500 10.683 -14.716 1.00 89.75 168 VAL A N 1
ATOM 1359 C CA . VAL A 1 168 ? -9.848 10.182 -14.425 1.00 89.75 168 VAL A CA 1
ATOM 1360 C C . VAL A 1 168 ? -9.781 8.940 -13.542 1.00 89.75 168 VAL A C 1
ATOM 1362 O O . VAL A 1 168 ? -10.414 8.903 -12.494 1.00 89.75 168 VAL A O 1
ATOM 1365 N N . THR A 1 169 ? -8.996 7.936 -13.938 1.00 90.00 169 THR A N 1
ATOM 1366 C CA . THR A 1 169 ? -8.974 6.623 -13.269 1.00 90.00 169 THR A CA 1
ATOM 1367 C C . THR A 1 169 ? -7.911 6.501 -12.184 1.00 90.00 169 THR A C 1
ATOM 1369 O O . THR A 1 169 ? -7.974 5.583 -11.377 1.00 90.00 169 THR A O 1
ATOM 1372 N N . GLY A 1 170 ? -6.896 7.370 -12.173 1.00 91.88 170 GLY A N 1
ATOM 1373 C CA . GLY A 1 170 ? -5.767 7.282 -11.246 1.00 91.88 170 GLY A CA 1
ATOM 1374 C C . GLY A 1 170 ? -4.753 6.178 -11.575 1.00 91.88 170 GLY A C 1
ATOM 1375 O O . GLY A 1 170 ? -3.710 6.113 -10.922 1.00 91.88 170 GLY A O 1
ATOM 1376 N N . VAL A 1 171 ? -5.004 5.345 -12.595 1.00 91.88 171 VAL A N 1
ATOM 1377 C CA . VAL A 1 171 ? -4.077 4.298 -13.058 1.00 91.88 171 VAL A CA 1
ATOM 1378 C C . VAL A 1 171 ? -2.766 4.926 -13.523 1.00 91.88 171 VAL A C 1
ATOM 1380 O O . VAL A 1 171 ? -2.766 5.933 -14.235 1.00 91.88 171 VAL A O 1
ATOM 1383 N N . ILE A 1 172 ? -1.643 4.311 -13.151 1.00 93.69 172 ILE A N 1
ATOM 1384 C CA . ILE A 1 172 ? -0.305 4.768 -13.514 1.00 93.69 172 ILE A CA 1
ATOM 1385 C C . ILE A 1 172 ? 0.402 3.866 -14.520 1.00 93.69 172 ILE A C 1
ATOM 1387 O O . ILE A 1 172 ? 0.227 2.645 -14.557 1.00 93.69 172 ILE A O 1
ATOM 1391 N N . SER A 1 173 ? 1.291 4.495 -15.284 1.00 91.38 173 SER A N 1
ATOM 1392 C CA . SER A 1 173 ? 2.243 3.851 -16.183 1.00 91.38 173 SER A CA 1
ATOM 1393 C C . SER A 1 173 ? 3.659 4.326 -15.871 1.00 91.38 173 SER A C 1
ATOM 1395 O O . SER A 1 173 ? 3.904 5.520 -15.695 1.00 91.38 173 SER A O 1
ATOM 1397 N N . VAL A 1 174 ? 4.598 3.382 -15.795 1.00 89.69 174 VAL A N 1
ATOM 1398 C CA . VAL A 1 174 ? 6.009 3.653 -15.487 1.00 89.69 174 VAL A CA 1
ATOM 1399 C C . VAL A 1 174 ? 6.851 3.383 -16.725 1.00 89.69 174 VAL A C 1
ATOM 1401 O O . VAL A 1 174 ? 6.799 2.282 -17.273 1.00 89.69 174 VAL A O 1
ATOM 1404 N N . PHE A 1 175 ? 7.665 4.356 -17.123 1.00 87.94 175 PHE A N 1
ATOM 1405 C CA . PHE A 1 175 ? 8.487 4.276 -18.333 1.00 87.94 175 PHE A CA 1
ATOM 1406 C C . PHE A 1 175 ? 9.961 4.443 -17.996 1.00 87.94 175 PHE A C 1
ATOM 1408 O O . PHE A 1 175 ? 10.298 5.295 -17.183 1.00 87.94 175 PHE A O 1
ATOM 1415 N N . GLY A 1 176 ? 10.835 3.665 -18.641 1.00 84.00 176 GLY A N 1
ATOM 1416 C CA . GLY A 1 176 ? 12.295 3.766 -18.487 1.00 84.00 176 GLY A CA 1
ATOM 1417 C C . GLY A 1 176 ? 13.031 4.348 -19.701 1.00 84.00 176 GLY A C 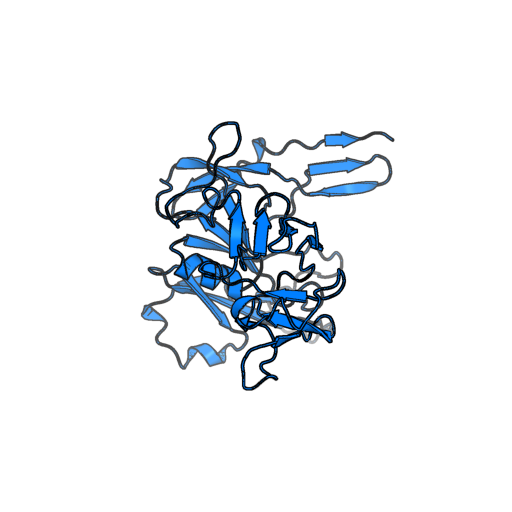1
ATOM 1418 O O . GLY A 1 176 ? 14.179 4.774 -19.582 1.00 84.00 176 GLY A O 1
ATOM 1419 N N . ASP A 1 177 ? 12.385 4.409 -20.868 1.00 75.50 177 ASP A N 1
ATOM 1420 C CA . ASP A 1 177 ? 12.982 4.891 -22.119 1.00 75.50 177 ASP A CA 1
ATOM 1421 C C . ASP A 1 177 ? 12.378 6.242 -22.522 1.00 75.50 177 ASP A C 1
ATOM 1423 O O . ASP A 1 177 ? 11.162 6.390 -22.550 1.00 75.50 177 ASP A O 1
ATOM 1427 N N . TYR A 1 178 ? 13.216 7.213 -22.893 1.00 63.97 178 TYR A N 1
ATOM 1428 C CA . TYR A 1 178 ? 12.746 8.526 -23.362 1.00 63.97 178 TYR A CA 1
ATOM 1429 C C . TYR A 1 178 ? 12.005 8.410 -24.699 1.00 63.97 178 TYR A C 1
ATOM 1431 O O . TYR A 1 178 ? 11.072 9.143 -24.975 1.00 63.97 178 TYR A O 1
ATOM 1439 N N . ARG A 1 179 ? 12.376 7.428 -25.525 1.00 66.94 179 ARG A N 1
ATOM 1440 C CA . ARG A 1 179 ? 11.778 7.204 -26.848 1.00 66.94 179 ARG A CA 1
ATOM 1441 C C . ARG A 1 179 ? 10.410 6.537 -26.777 1.00 66.94 179 ARG A C 1
ATOM 1443 O O . ARG A 1 179 ? 9.704 6.494 -27.780 1.00 66.94 179 ARG A O 1
ATOM 1450 N N . SER A 1 180 ? 10.035 6.013 -25.608 1.00 62.50 180 SER A N 1
ATOM 1451 C CA . SER A 1 180 ? 8.694 5.464 -25.407 1.00 62.50 180 SER A CA 1
ATOM 1452 C C . SER A 1 180 ? 7.598 6.541 -25.470 1.00 62.50 180 SER A C 1
ATOM 1454 O O . SER A 1 180 ? 6.436 6.187 -25.643 1.00 62.50 180 SER A O 1
ATOM 1456 N N . ASP A 1 181 ? 7.973 7.830 -25.464 1.00 57.28 181 ASP A N 1
ATOM 1457 C CA . ASP A 1 181 ? 7.089 8.975 -25.737 1.00 57.28 181 ASP A CA 1
ATOM 1458 C C . ASP A 1 181 ? 6.452 8.992 -27.133 1.00 57.28 181 ASP A C 1
ATOM 1460 O O . ASP A 1 181 ? 5.437 9.643 -27.338 1.00 57.28 181 ASP A O 1
ATOM 1464 N N . TYR A 1 182 ? 7.007 8.290 -28.120 1.00 51.59 182 TYR A N 1
ATOM 1465 C CA . TYR A 1 182 ? 6.531 8.422 -29.504 1.00 51.59 182 TYR A CA 1
ATOM 1466 C C . TYR A 1 182 ? 5.350 7.507 -29.863 1.00 51.59 182 TYR A C 1
ATOM 1468 O O . TYR A 1 182 ? 4.886 7.538 -30.999 1.00 51.59 182 TYR A O 1
ATOM 1476 N N . ARG A 1 183 ? 4.890 6.642 -28.946 1.00 52.28 183 ARG A N 1
ATOM 1477 C CA . ARG A 1 183 ? 3.931 5.559 -29.262 1.00 52.28 183 ARG A CA 1
ATOM 1478 C C . ARG A 1 183 ? 2.595 5.618 -28.522 1.00 52.28 183 ARG A C 1
ATOM 1480 O O . ARG A 1 183 ? 1.768 4.740 -28.747 1.00 52.28 183 ARG A O 1
ATOM 1487 N N . GLN A 1 184 ? 2.380 6.591 -27.644 1.00 56.09 184 GLN A N 1
ATOM 1488 C CA . GLN A 1 184 ? 1.128 6.725 -26.900 1.00 56.09 184 GLN A CA 1
ATOM 1489 C C . GLN A 1 184 ? 0.566 8.128 -27.064 1.00 56.09 184 GLN A C 1
ATOM 1491 O O . GLN A 1 184 ? 1.312 9.102 -27.101 1.00 56.09 184 GLN A O 1
ATOM 1496 N N . ASP A 1 185 ? -0.756 8.212 -27.168 1.00 57.56 185 ASP A N 1
ATOM 1497 C CA . ASP A 1 185 ? -1.460 9.480 -27.088 1.00 57.56 185 ASP A CA 1
ATOM 1498 C C . ASP A 1 185 ? -1.424 9.951 -25.627 1.00 57.56 185 ASP A C 1
ATOM 1500 O O . ASP A 1 185 ? -2.172 9.479 -24.770 1.00 57.56 185 ASP A O 1
ATOM 1504 N N . PHE A 1 186 ? -0.457 10.814 -25.310 1.00 61.72 186 PHE A N 1
ATOM 1505 C CA . PHE A 1 186 ? -0.272 11.350 -23.960 1.00 61.72 186 PHE A CA 1
ATOM 1506 C C . PHE A 1 186 ? -1.265 12.469 -23.624 1.00 61.72 186 PHE A C 1
ATOM 1508 O O . PHE A 1 186 ? -1.229 12.975 -22.504 1.00 61.72 186 PHE A O 1
ATOM 1515 N N . SER A 1 187 ? -2.157 12.851 -24.548 1.00 61.81 187 SER A N 1
ATOM 1516 C CA . SER A 1 187 ? -3.170 13.883 -24.292 1.00 61.81 187 SER A CA 1
ATOM 1517 C C . SER A 1 187 ? -4.094 13.528 -23.118 1.00 61.81 187 SER A C 1
ATOM 1519 O O . SER A 1 187 ? -4.603 14.420 -22.441 1.00 61.81 187 SER A O 1
ATOM 1521 N N . GLU A 1 188 ? -4.233 12.235 -22.809 1.00 76.50 188 GLU A N 1
ATOM 1522 C CA . GLU A 1 188 ? -5.111 11.718 -21.757 1.00 76.50 188 GLU A CA 1
ATOM 1523 C C . GLU A 1 188 ? -4.397 11.349 -20.443 1.00 76.50 188 GLU A C 1
ATOM 1525 O O . GLU A 1 188 ? -5.032 10.829 -19.524 1.00 76.50 188 GLU A O 1
ATOM 1530 N N . VAL A 1 189 ? -3.086 11.580 -20.305 1.00 85.25 189 VAL A N 1
ATOM 1531 C CA . VAL A 1 189 ? -2.335 11.230 -19.083 1.00 85.25 189 VAL A CA 1
ATOM 1532 C C . VAL A 1 189 ? -1.464 12.382 -18.588 1.00 85.25 189 VAL A C 1
ATOM 1534 O O . VAL A 1 189 ? -0.817 13.088 -19.352 1.00 85.25 189 VAL A O 1
ATOM 1537 N N . LYS A 1 190 ? -1.411 12.559 -17.267 1.00 90.62 190 LYS A N 1
ATOM 1538 C CA . LYS A 1 190 ? -0.637 13.611 -16.605 1.00 90.62 190 LYS A CA 1
ATOM 1539 C C . LYS A 1 190 ? 0.683 13.058 -16.081 1.00 90.62 190 LYS A C 1
ATOM 1541 O O . LYS A 1 190 ? 0.706 12.020 -15.421 1.00 90.62 190 LYS A O 1
ATOM 1546 N N . GLU A 1 191 ? 1.779 13.768 -16.321 1.00 91.19 191 GLU A N 1
ATOM 1547 C CA . GLU A 1 191 ? 3.052 13.461 -15.668 1.00 91.19 191 GLU A CA 1
ATOM 1548 C C . GLU A 1 191 ? 2.961 13.785 -14.169 1.00 91.19 191 GLU A C 1
ATOM 1550 O O . GLU A 1 191 ? 2.603 14.899 -13.782 1.00 91.19 191 GLU A O 1
ATOM 1555 N N . VAL A 1 192 ? 3.257 12.795 -13.321 1.00 94.25 192 VAL A N 1
ATOM 1556 C CA . VAL A 1 192 ? 3.257 12.950 -11.853 1.00 94.25 192 VAL A CA 1
ATOM 1557 C C . VAL A 1 192 ? 4.642 12.788 -11.245 1.00 94.25 192 VAL A C 1
ATOM 1559 O O . VAL A 1 192 ? 4.907 13.336 -10.179 1.00 94.25 192 VAL A O 1
ATOM 1562 N N . ILE A 1 193 ? 5.537 12.071 -11.929 1.00 92.88 193 ILE A N 1
ATOM 1563 C CA . ILE A 1 193 ? 6.963 12.036 -11.612 1.00 92.88 193 ILE A CA 1
ATOM 1564 C C . ILE A 1 193 ? 7.720 12.218 -12.932 1.00 92.88 193 ILE A C 1
ATOM 1566 O O . ILE A 1 193 ? 7.621 11.325 -13.784 1.00 92.88 193 ILE A O 1
ATOM 1570 N N . PRO A 1 194 ? 8.476 13.319 -13.106 1.00 91.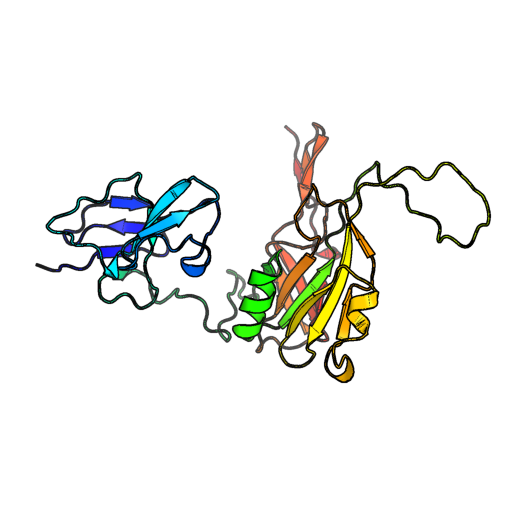00 194 PRO A N 1
ATOM 1571 C CA . PRO A 1 194 ? 9.261 13.548 -14.312 1.00 91.00 194 PRO A CA 1
ATOM 1572 C C . PRO A 1 194 ? 10.383 12.522 -14.448 1.00 91.00 194 PRO A C 1
ATOM 1574 O O . PRO A 1 194 ? 10.713 11.797 -13.504 1.00 91.00 194 PRO A O 1
ATOM 1577 N N . PHE A 1 195 ? 11.011 12.476 -15.625 1.00 88.44 195 PHE A N 1
ATOM 1578 C CA . PHE A 1 195 ? 12.181 11.626 -15.830 1.00 88.44 195 PHE A CA 1
ATOM 1579 C C . PHE A 1 195 ? 13.262 11.895 -14.781 1.00 88.44 195 PHE A C 1
ATOM 1581 O O . PHE A 1 195 ? 13.826 12.984 -14.689 1.00 88.44 195 PHE A O 1
ATOM 1588 N N . THR A 1 196 ? 13.576 10.859 -14.015 1.00 88.44 196 THR A N 1
ATOM 1589 C CA . THR A 1 196 ? 14.567 10.890 -12.946 1.00 88.44 196 THR A CA 1
ATOM 1590 C C . THR A 1 196 ? 15.262 9.535 -12.827 1.00 88.44 196 THR A C 1
ATOM 1592 O O . THR A 1 196 ? 15.017 8.616 -13.613 1.00 88.44 196 THR A O 1
ATOM 1595 N N . PHE A 1 197 ? 16.174 9.421 -11.871 1.00 85.19 197 PHE A N 1
ATOM 1596 C CA . PHE A 1 197 ? 17.034 8.265 -11.664 1.00 85.19 197 PHE A CA 1
ATOM 1597 C C . PHE A 1 197 ? 16.872 7.714 -10.244 1.00 85.19 197 PHE A C 1
ATOM 1599 O O . PHE A 1 197 ? 16.512 8.442 -9.311 1.00 85.19 197 PHE A O 1
ATOM 1606 N N . TYR A 1 198 ? 17.127 6.418 -10.082 1.00 82.12 198 TYR A N 1
ATOM 1607 C CA . TYR A 1 198 ? 17.202 5.766 -8.776 1.00 82.12 198 TYR A CA 1
ATOM 1608 C C . TYR A 1 198 ? 18.177 4.598 -8.782 1.00 82.12 198 TYR A C 1
ATOM 1610 O O . TYR A 1 198 ? 18.453 4.009 -9.827 1.00 82.12 198 TYR A O 1
ATOM 1618 N N . TYR A 1 199 ? 18.651 4.248 -7.591 1.00 80.56 199 TYR A N 1
ATOM 1619 C CA . TYR A 1 199 ? 19.466 3.067 -7.358 1.00 80.56 199 TYR A CA 1
ATOM 1620 C C . TYR A 1 199 ? 18.565 1.823 -7.224 1.00 80.56 199 TYR A C 1
ATOM 1622 O O . TYR A 1 199 ? 17.762 1.753 -6.288 1.00 80.56 199 TYR A O 1
ATOM 1630 N N . PRO A 1 200 ? 18.652 0.838 -8.135 1.00 77.56 200 PRO A N 1
ATOM 1631 C CA . PRO A 1 200 ? 17.662 -0.236 -8.235 1.00 77.56 200 PRO A CA 1
ATOM 1632 C C . PRO A 1 200 ? 17.810 -1.346 -7.192 1.00 77.56 200 PRO A C 1
ATOM 1634 O O .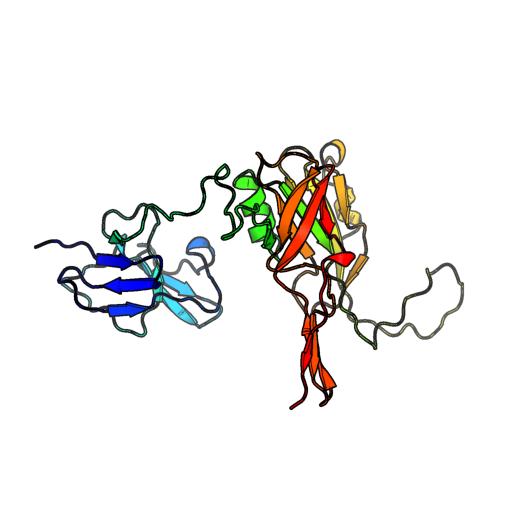 PRO A 1 200 ? 16.946 -2.213 -7.100 1.00 77.56 200 PRO A O 1
ATOM 1637 N N . TYR A 1 201 ? 18.887 -1.339 -6.405 1.00 74.62 201 TYR A N 1
ATOM 1638 C CA . TYR A 1 201 ? 19.151 -2.397 -5.431 1.00 74.62 201 TYR A CA 1
ATOM 1639 C C . TYR A 1 201 ? 18.518 -2.142 -4.056 1.00 74.62 201 TYR A C 1
ATOM 1641 O O . TYR A 1 201 ? 18.474 -3.065 -3.249 1.00 74.62 201 TYR A O 1
ATOM 1649 N N . TYR A 1 202 ? 17.982 -0.942 -3.789 1.00 71.56 202 TYR A N 1
ATOM 1650 C CA . TYR A 1 202 ? 17.130 -0.720 -2.609 1.00 71.56 202 TYR A CA 1
ATOM 1651 C C . TYR A 1 202 ? 15.701 -1.226 -2.836 1.00 71.56 202 TYR A C 1
ATOM 1653 O O . TYR A 1 202 ? 15.087 -1.786 -1.933 1.00 71.56 202 TYR A O 1
ATOM 1661 N N . GLN A 1 203 ? 15.170 -1.049 -4.049 1.00 70.69 203 GLN A N 1
ATOM 1662 C CA . GLN A 1 203 ? 13.859 -1.550 -4.457 1.00 70.69 203 GLN A CA 1
ATOM 1663 C C . GLN A 1 203 ? 13.732 -1.566 -5.979 1.00 70.69 203 GLN A C 1
ATOM 1665 O O . GLN A 1 203 ? 14.353 -0.766 -6.676 1.00 70.69 203 GLN A O 1
ATOM 1670 N N . SER A 1 204 ? 12.836 -2.411 -6.495 1.00 72.75 204 SER A N 1
ATOM 1671 C CA . SER A 1 204 ? 12.618 -2.549 -7.937 1.00 72.75 204 SER A CA 1
ATOM 1672 C C . SER A 1 204 ? 12.144 -1.265 -8.623 1.00 72.75 204 SER A C 1
ATOM 1674 O O . SER A 1 204 ? 12.381 -1.115 -9.815 1.00 72.75 204 SER A O 1
ATOM 1676 N N . ARG A 1 205 ? 11.417 -0.379 -7.918 1.00 81.31 205 ARG A N 1
ATOM 1677 C CA . ARG A 1 205 ? 10.964 0.939 -8.408 1.00 81.31 205 ARG A CA 1
ATOM 1678 C C . ARG A 1 205 ? 10.765 1.905 -7.238 1.00 81.31 205 ARG A C 1
ATOM 1680 O O . ARG A 1 205 ? 10.152 1.496 -6.261 1.00 81.31 205 ARG A O 1
ATOM 1687 N N . PRO A 1 206 ? 11.185 3.176 -7.340 1.00 89.56 206 PRO A N 1
ATOM 1688 C CA . PRO A 1 206 ? 11.191 4.119 -6.231 1.00 89.56 206 PRO A CA 1
ATOM 1689 C C . PRO A 1 206 ? 9.881 4.898 -6.119 1.00 89.56 206 PRO A C 1
ATOM 1691 O O . PRO A 1 206 ? 9.874 6.127 -6.171 1.00 89.56 206 PRO A O 1
ATOM 1694 N N . ILE A 1 207 ? 8.758 4.186 -6.052 1.00 93.25 207 ILE A N 1
ATOM 1695 C CA . ILE A 1 207 ? 7.430 4.801 -6.089 1.00 93.25 207 ILE A CA 1
ATOM 1696 C C . ILE A 1 207 ? 6.556 4.287 -4.954 1.00 93.25 207 ILE A C 1
ATOM 1698 O O . ILE A 1 207 ? 6.568 3.102 -4.630 1.00 93.25 207 ILE A O 1
ATOM 1702 N N . ALA A 1 208 ? 5.748 5.176 -4.403 1.00 93.62 208 ALA A N 1
ATOM 1703 C CA . ALA A 1 208 ? 4.681 4.837 -3.479 1.00 93.62 208 ALA A CA 1
ATOM 1704 C C . ALA A 1 208 ? 3.454 5.695 -3.759 1.00 93.62 208 ALA A C 1
ATOM 1706 O O . ALA A 1 208 ? 3.533 6.658 -4.517 1.00 93.62 208 ALA A O 1
ATOM 1707 N N . ALA A 1 209 ? 2.320 5.349 -3.168 1.00 96.69 209 ALA A N 1
ATOM 1708 C CA . ALA A 1 209 ? 1.141 6.191 -3.203 1.00 96.69 209 ALA A CA 1
ATOM 1709 C C . ALA A 1 209 ? 0.376 6.132 -1.890 1.00 96.69 209 ALA A C 1
ATOM 1711 O O . ALA A 1 209 ? 0.235 5.058 -1.299 1.00 96.69 209 ALA A O 1
ATOM 1712 N N . TYR A 1 210 ? -0.159 7.282 -1.495 1.00 97.00 210 TYR A N 1
ATOM 1713 C CA . TYR A 1 210 ? -1.232 7.345 -0.517 1.00 97.00 210 TYR A CA 1
ATOM 1714 C C . TYR A 1 210 ? -2.558 7.038 -1.209 1.00 97.00 210 TYR A C 1
ATOM 1716 O O . TYR A 1 210 ? -2.844 7.581 -2.276 1.00 97.00 210 TYR A O 1
ATOM 1724 N N . LEU A 1 211 ? -3.364 6.163 -0.617 1.00 94.62 211 LEU A N 1
ATOM 1725 C CA . LEU A 1 211 ? -4.657 5.765 -1.162 1.00 94.62 211 LEU A CA 1
ATOM 1726 C C . LEU A 1 211 ? -5.762 6.646 -0.582 1.00 94.62 211 LEU A C 1
ATOM 1728 O O . LEU A 1 211 ? -6.165 6.464 0.566 1.00 94.62 211 LEU A O 1
ATOM 1732 N N . ILE A 1 212 ? -6.245 7.593 -1.383 1.00 94.69 212 ILE A N 1
ATOM 1733 C CA . ILE A 1 212 ? -7.335 8.500 -1.024 1.00 94.69 212 ILE A CA 1
ATOM 1734 C C . ILE A 1 212 ? -8.663 7.837 -1.416 1.00 94.69 212 ILE A C 1
ATOM 1736 O O . ILE A 1 212 ? -8.865 7.547 -2.596 1.00 94.69 212 ILE 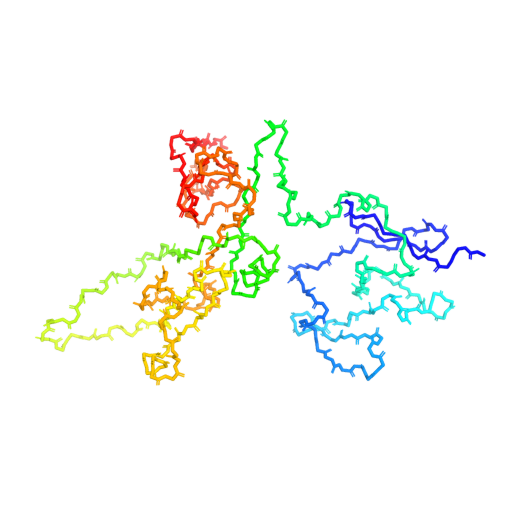A O 1
ATOM 1740 N N . PRO A 1 213 ? -9.573 7.564 -0.470 1.00 91.19 213 PRO A N 1
ATOM 1741 C CA . PRO A 1 213 ? -10.895 7.039 -0.795 1.00 91.19 213 PRO A CA 1
ATOM 1742 C C . PRO A 1 213 ? -11.719 8.039 -1.625 1.00 91.19 213 PRO A C 1
ATOM 1744 O O . PRO A 1 213 ? -11.579 9.245 -1.418 1.00 91.19 213 PRO A O 1
ATOM 1747 N N . PRO A 1 214 ? -12.612 7.568 -2.512 1.00 84.38 214 PRO A N 1
ATOM 1748 C CA . PRO A 1 214 ? -13.381 8.435 -3.410 1.00 84.38 214 PRO A CA 1
ATOM 1749 C C . PRO A 1 214 ? -14.315 9.407 -2.674 1.00 84.38 214 PRO A C 1
ATOM 1751 O O . PRO A 1 214 ? -14.538 10.517 -3.147 1.00 84.38 214 PRO A O 1
ATOM 1754 N N . ASP A 1 215 ? -14.816 9.014 -1.501 1.00 85.81 215 ASP A N 1
ATOM 1755 C CA . ASP A 1 215 ? -15.777 9.800 -0.714 1.00 85.81 215 ASP A CA 1
ATOM 1756 C C . ASP A 1 215 ? -15.107 10.803 0.244 1.00 85.81 215 ASP A C 1
ATOM 1758 O O . ASP A 1 215 ? -15.780 11.488 1.019 1.00 85.81 215 ASP A O 1
ATOM 1762 N N . LEU A 1 216 ? -13.772 10.875 0.244 1.00 90.00 216 LEU A N 1
ATOM 1763 C CA . LEU A 1 216 ? -13.031 11.731 1.160 1.00 90.00 216 LEU A CA 1
ATOM 1764 C C . LEU A 1 216 ? -12.950 13.162 0.613 1.00 90.00 216 LEU A C 1
ATOM 1766 O O . LEU A 1 216 ? -12.338 13.413 -0.422 1.00 90.00 216 LEU A O 1
ATOM 1770 N N . GLN A 1 217 ? -13.568 14.103 1.326 1.00 90.62 217 GLN A N 1
ATOM 1771 C CA . GLN A 1 217 ? -13.633 15.505 0.912 1.00 90.62 217 GLN A CA 1
ATOM 1772 C C . GLN A 1 217 ? -12.300 16.227 1.127 1.00 90.62 217 GLN A C 1
ATOM 1774 O O . GLN A 1 217 ? -11.565 15.938 2.076 1.00 90.62 217 GLN A O 1
ATOM 1779 N N . ASP A 1 218 ? -12.030 17.232 0.301 1.00 94.25 218 ASP A N 1
ATOM 1780 C CA . ASP A 1 218 ? -10.941 18.172 0.550 1.00 94.25 218 ASP A CA 1
ATOM 1781 C C . ASP A 1 218 ? -11.107 18.863 1.915 1.00 94.25 218 ASP A C 1
ATOM 1783 O O . ASP A 1 218 ? -12.212 19.140 2.378 1.00 94.25 218 ASP A O 1
ATOM 1787 N N . GLY A 1 219 ? -9.986 19.100 2.591 1.00 94.75 219 GLY A N 1
ATOM 1788 C CA . GLY A 1 219 ? -9.923 19.570 3.973 1.00 94.75 219 GLY A CA 1
ATOM 1789 C C . GLY A 1 219 ? -10.114 18.474 5.028 1.00 94.75 219 GLY A C 1
ATOM 1790 O O . GLY A 1 219 ? -9.880 18.739 6.207 1.00 94.75 219 GLY A O 1
ATOM 1791 N N . SER A 1 220 ? -10.487 17.244 4.649 1.00 94.38 220 SER A N 1
ATOM 1792 C CA . SER A 1 220 ? -10.664 16.150 5.613 1.00 94.38 220 SER A CA 1
ATOM 1793 C C . SER A 1 220 ? -9.361 15.851 6.342 1.00 94.38 220 SER A C 1
ATOM 1795 O O . SER A 1 220 ? -8.353 15.536 5.709 1.00 94.38 220 SER A O 1
ATOM 1797 N N . LYS A 1 221 ? -9.402 15.893 7.676 1.00 96.12 221 LYS A N 1
ATOM 1798 C CA . LYS A 1 221 ? -8.310 15.440 8.541 1.00 96.12 221 LYS A CA 1
ATOM 1799 C C . LYS A 1 221 ? -8.211 13.917 8.487 1.00 96.12 221 LYS A C 1
ATOM 1801 O O . LYS A 1 221 ? -9.226 13.228 8.584 1.00 96.12 221 LYS A O 1
ATOM 1806 N N . VAL A 1 222 ? -6.995 13.400 8.360 1.00 95.38 222 VAL A N 1
ATOM 1807 C CA . VAL A 1 222 ? -6.730 11.968 8.186 1.00 95.38 222 VAL A CA 1
ATOM 1808 C C . VAL A 1 222 ? -5.588 11.483 9.069 1.00 95.38 222 VAL A C 1
ATOM 1810 O O . VAL A 1 222 ? -4.701 12.258 9.432 1.00 95.38 222 VAL A O 1
ATOM 1813 N N . LEU A 1 223 ? -5.600 10.186 9.366 1.00 94.50 223 LEU A N 1
ATOM 1814 C CA . LEU A 1 223 ? -4.474 9.449 9.922 1.00 94.50 223 LEU A CA 1
ATOM 1815 C C . LEU A 1 223 ? -3.695 8.775 8.789 1.00 94.50 223 LEU A C 1
ATOM 1817 O O . LEU A 1 223 ? -4.270 8.058 7.973 1.00 94.50 223 LEU A O 1
ATOM 1821 N N . ILE A 1 224 ? -2.383 8.969 8.762 1.00 93.19 224 ILE A N 1
ATOM 1822 C CA . ILE A 1 224 ? -1.459 8.318 7.834 1.00 93.19 224 ILE A CA 1
ATOM 1823 C C . ILE A 1 224 ? -0.643 7.323 8.656 1.00 93.19 224 ILE A C 1
ATOM 1825 O O . ILE A 1 224 ? 0.269 7.711 9.387 1.00 93.19 224 ILE A O 1
ATOM 1829 N N . GLU A 1 225 ? -0.982 6.037 8.571 1.00 89.00 225 GLU A N 1
ATOM 1830 C CA . GLU A 1 225 ? -0.308 5.003 9.372 1.00 89.00 225 GLU A CA 1
ATOM 1831 C C . GLU A 1 225 ? 1.159 4.842 8.971 1.00 89.00 225 GLU A C 1
ATOM 1833 O O . GLU A 1 225 ? 2.033 4.788 9.832 1.00 89.00 225 GLU A O 1
ATOM 1838 N N . ASP A 1 226 ? 1.420 4.801 7.662 1.00 89.31 226 ASP A N 1
ATOM 1839 C CA . ASP A 1 226 ? 2.735 4.560 7.072 1.00 89.31 226 ASP A CA 1
ATOM 1840 C C . ASP A 1 226 ? 3.116 5.691 6.099 1.00 89.31 226 ASP A C 1
ATOM 1842 O O . ASP A 1 226 ? 2.818 5.594 4.908 1.00 89.31 226 ASP A O 1
ATOM 1846 N N . PRO A 1 227 ? 3.765 6.774 6.552 1.00 91.62 227 PRO A N 1
ATOM 1847 C CA . PRO A 1 227 ? 4.169 7.864 5.667 1.00 91.62 227 PRO A CA 1
ATOM 1848 C C . PRO A 1 227 ? 5.143 7.426 4.563 1.00 91.62 227 PRO A C 1
ATOM 1850 O O . PRO A 1 227 ? 5.996 6.563 4.749 1.00 91.62 227 PRO A O 1
ATOM 1853 N N . ILE A 1 228 ? 5.054 8.011 3.377 1.00 91.00 228 ILE A N 1
ATOM 1854 C CA . ILE A 1 228 ? 6.006 7.735 2.296 1.00 91.00 228 ILE A CA 1
ATOM 1855 C C . ILE A 1 228 ? 7.363 8.363 2.613 1.00 91.00 228 ILE A C 1
ATOM 1857 O O . ILE A 1 228 ? 8.391 7.742 2.352 1.00 91.00 228 ILE A O 1
ATOM 1861 N N . GLU A 1 229 ? 7.343 9.570 3.169 1.00 88.62 229 GLU A N 1
ATOM 1862 C CA . GLU A 1 229 ? 8.507 10.362 3.531 1.00 88.62 229 GLU A CA 1
ATOM 1863 C C . GLU A 1 229 ? 9.225 9.789 4.759 1.00 88.62 229 GLU A C 1
ATOM 1865 O O . GLU A 1 229 ? 8.602 9.405 5.755 1.00 88.62 229 GLU A O 1
ATOM 1870 N N . ASP A 1 230 ? 10.556 9.801 4.712 1.00 86.00 230 ASP A N 1
ATOM 1871 C CA . ASP A 1 230 ? 11.396 9.454 5.852 1.00 86.00 230 ASP A CA 1
ATOM 1872 C C . ASP A 1 230 ? 11.443 10.633 6.831 1.00 86.00 230 ASP A C 1
ATOM 1874 O O . ASP A 1 230 ? 12.230 11.568 6.696 1.00 86.00 230 ASP A O 1
ATOM 1878 N N . MET A 1 231 ? 10.557 10.597 7.825 1.00 88.06 231 MET A N 1
ATOM 1879 C CA . MET A 1 231 ? 10.498 11.568 8.920 1.00 88.06 231 MET A CA 1
ATOM 1880 C C . MET A 1 231 ? 10.922 10.902 10.224 1.00 88.06 231 MET A C 1
ATOM 1882 O O . MET A 1 231 ? 10.565 9.753 10.475 1.00 88.06 231 MET A O 1
ATOM 1886 N N . LEU A 1 232 ? 11.665 11.615 11.069 1.00 89.50 232 LEU A N 1
ATOM 1887 C CA . LEU A 1 232 ? 12.138 11.083 12.345 1.00 89.50 232 LEU A CA 1
ATOM 1888 C C . LEU A 1 232 ? 10.971 10.938 13.334 1.00 89.50 232 LEU A C 1
ATOM 1890 O O . LEU A 1 232 ? 10.299 11.916 13.642 1.00 89.50 232 LEU A O 1
ATOM 1894 N N . GLY A 1 233 ? 10.741 9.720 13.824 1.00 90.25 233 GLY A N 1
ATOM 1895 C CA . GLY A 1 233 ? 9.717 9.416 14.829 1.00 90.25 233 GLY A CA 1
ATOM 1896 C C . GLY A 1 233 ? 10.299 9.128 16.207 1.00 90.25 233 GLY A C 1
ATOM 1897 O O . GLY A 1 233 ? 9.722 9.505 17.226 1.00 90.25 233 GLY A O 1
ATOM 1898 N N . SER A 1 234 ? 11.463 8.485 16.265 1.00 90.25 234 SER A N 1
ATOM 1899 C CA . SER A 1 234 ? 12.148 8.256 17.533 1.00 90.25 234 SER A CA 1
ATOM 1900 C C . SER A 1 234 ? 13.656 8.136 17.387 1.00 90.25 234 SER A C 1
ATOM 1902 O O . SER A 1 234 ? 14.180 7.823 16.315 1.00 90.25 234 SER A O 1
ATOM 1904 N N . THR A 1 235 ? 14.346 8.389 18.496 1.00 93.94 235 THR A N 1
ATOM 1905 C CA . THR A 1 235 ? 15.788 8.187 18.636 1.00 93.94 235 THR A CA 1
ATOM 1906 C C . THR A 1 235 ? 16.088 7.408 19.906 1.00 93.94 235 THR A C 1
ATOM 1908 O O . THR A 1 235 ? 15.437 7.615 20.935 1.00 93.94 235 THR A O 1
ATOM 1911 N N . TRP A 1 236 ? 17.142 6.610 19.861 1.00 90.38 236 TRP A N 1
ATOM 1912 C CA . TRP A 1 236 ? 17.755 5.956 21.009 1.00 90.38 236 TRP A CA 1
ATOM 1913 C C . TRP A 1 236 ? 19.103 6.610 21.319 1.00 90.38 236 TRP A C 1
ATOM 1915 O O . TRP A 1 236 ? 19.853 6.961 20.407 1.00 90.38 236 TRP A O 1
ATOM 1925 N N . ASN A 1 237 ? 19.444 6.747 22.602 1.00 89.81 237 ASN A N 1
ATOM 1926 C CA . ASN A 1 237 ? 20.727 7.307 23.057 1.00 89.81 237 ASN A CA 1
ATOM 1927 C C . ASN A 1 237 ? 21.964 6.521 22.570 1.00 89.81 237 ASN A C 1
ATOM 1929 O O . ASN A 1 237 ? 23.071 7.050 22.625 1.00 89.81 237 ASN A O 1
ATOM 1933 N N . GLN A 1 238 ? 21.785 5.296 22.064 1.00 90.38 238 GLN A N 1
ATOM 1934 C CA . GLN A 1 238 ? 22.840 4.467 21.465 1.00 90.38 238 GLN A CA 1
ATOM 1935 C C . GLN A 1 238 ? 22.987 4.640 19.937 1.00 90.38 238 GLN A C 1
ATOM 1937 O O . GLN A 1 238 ? 23.834 3.990 19.331 1.00 90.38 238 GLN A O 1
ATOM 1942 N N . GLY A 1 239 ? 22.207 5.534 19.313 1.00 85.88 239 GLY A N 1
ATOM 1943 C CA . GLY A 1 239 ? 22.356 5.924 17.904 1.00 85.88 239 GLY A CA 1
ATOM 1944 C C . GLY A 1 239 ? 21.273 5.410 16.950 1.00 85.88 239 GLY A C 1
ATOM 1945 O O . GLY A 1 239 ? 21.243 5.845 15.797 1.00 85.88 239 GLY A O 1
ATOM 1946 N N . ASP A 1 240 ? 20.364 4.544 17.407 1.00 88.50 240 ASP A N 1
ATOM 1947 C CA . ASP A 1 240 ? 19.257 4.058 16.579 1.00 88.50 240 ASP A CA 1
ATOM 1948 C C . ASP A 1 240 ? 18.213 5.151 16.331 1.00 88.50 240 ASP A C 1
ATOM 1950 O O . ASP A 1 240 ? 17.893 5.964 17.204 1.00 88.50 240 ASP A O 1
ATOM 1954 N N . THR A 1 241 ? 17.641 5.147 15.128 1.00 87.56 241 THR A N 1
ATOM 1955 C CA . THR A 1 241 ? 16.548 6.045 14.744 1.00 87.56 241 THR A CA 1
ATOM 1956 C C . THR A 1 241 ? 15.436 5.255 14.074 1.00 87.56 241 THR A C 1
ATOM 1958 O O . THR A 1 241 ? 15.694 4.286 13.358 1.00 87.56 241 THR A O 1
ATOM 1961 N N . GLN A 1 242 ? 14.190 5.655 14.314 1.00 85.19 242 GLN A N 1
ATOM 1962 C CA . GLN A 1 242 ? 13.031 5.054 13.660 1.00 85.19 242 GLN A CA 1
ATOM 1963 C C . GLN A 1 242 ? 12.162 6.118 13.006 1.00 85.19 242 GLN A C 1
ATOM 1965 O O . GLN A 1 242 ? 12.117 7.277 13.429 1.00 85.19 242 GLN A O 1
ATOM 1970 N N . ARG A 1 243 ? 11.458 5.696 11.957 1.00 87.19 243 ARG A N 1
ATOM 1971 C CA . ARG A 1 243 ? 10.569 6.548 11.174 1.00 87.19 243 ARG A CA 1
ATOM 1972 C C . ARG A 1 243 ? 9.272 6.844 11.927 1.00 87.19 243 ARG A C 1
ATOM 1974 O O . ARG A 1 243 ? 8.759 5.997 12.655 1.00 87.19 243 ARG A O 1
ATOM 1981 N N . ALA A 1 244 ? 8.739 8.042 11.723 1.00 88.81 244 ALA A N 1
ATOM 1982 C CA . ALA A 1 244 ? 7.433 8.443 12.218 1.00 88.81 244 ALA A CA 1
ATOM 1983 C C . ALA A 1 244 ? 6.323 7.602 11.570 1.00 88.81 244 ALA A C 1
ATOM 1985 O O . ALA A 1 244 ? 6.298 7.419 10.354 1.00 88.81 244 ALA A O 1
ATOM 1986 N N . MET A 1 245 ? 5.396 7.129 12.398 1.00 88.56 245 MET A N 1
ATOM 1987 C CA . MET A 1 245 ? 4.211 6.360 12.011 1.00 88.56 245 MET A CA 1
ATOM 1988 C C . MET A 1 245 ? 2.973 7.041 12.596 1.00 88.56 245 MET A C 1
ATOM 1990 O O . MET A 1 245 ? 3.093 7.787 13.569 1.00 88.56 245 MET A O 1
ATOM 1994 N N . ASN A 1 246 ? 1.790 6.754 12.050 1.00 89.50 246 ASN A N 1
ATOM 1995 C CA . ASN A 1 246 ? 0.507 7.246 12.574 1.00 89.50 246 ASN A CA 1
ATOM 1996 C C . ASN A 1 246 ? 0.456 8.778 12.716 1.00 89.50 246 ASN A C 1
ATOM 1998 O O . ASN A 1 246 ? 0.072 9.311 13.757 1.00 89.50 246 ASN A O 1
ATOM 2002 N N . ILE A 1 247 ? 0.866 9.489 11.668 1.00 92.25 247 ILE A N 1
ATOM 2003 C CA . ILE A 1 247 ? 0.898 10.956 11.662 1.00 92.25 247 ILE A CA 1
ATOM 2004 C C . ILE A 1 247 ? -0.417 11.530 11.146 1.00 92.25 247 ILE A C 1
ATOM 2006 O O . ILE A 1 247 ? -1.164 10.877 10.415 1.00 92.25 247 ILE A O 1
ATOM 2010 N N . ILE A 1 248 ? -0.679 12.787 11.480 1.00 95.88 248 ILE A N 1
ATOM 2011 C CA . ILE A 1 248 ? -1.868 13.485 11.010 1.00 95.88 248 ILE A CA 1
ATOM 2012 C C . ILE A 1 248 ? -1.563 14.213 9.703 1.00 95.88 248 ILE A C 1
ATOM 2014 O O . ILE A 1 248 ? -0.508 14.823 9.523 1.00 95.88 248 ILE A O 1
ATOM 2018 N N . GLY A 1 249 ? -2.535 14.192 8.802 1.00 96.12 249 GLY A N 1
ATOM 2019 C CA . GLY A 1 249 ? -2.534 15.007 7.600 1.00 96.12 249 GLY A CA 1
ATOM 2020 C C . GLY A 1 249 ? -3.929 15.491 7.243 1.00 96.12 249 GLY A C 1
ATOM 2021 O O . GLY A 1 249 ? -4.882 15.345 8.013 1.00 96.12 249 GLY A O 1
ATOM 2022 N N . TYR A 1 250 ? -4.046 16.050 6.048 1.00 96.56 250 TYR A N 1
ATOM 2023 C CA . TYR A 1 250 ? -5.321 16.390 5.439 1.00 96.56 250 TYR A CA 1
ATOM 2024 C C . TYR A 1 250 ? -5.297 16.131 3.938 1.00 96.56 250 TYR A C 1
ATOM 2026 O O . TYR A 1 250 ? -4.236 16.134 3.317 1.00 96.56 250 TYR A O 1
ATOM 2034 N N . VAL A 1 251 ? -6.463 15.903 3.342 1.00 96.69 251 VAL A N 1
ATOM 2035 C CA . VAL A 1 251 ? -6.584 15.804 1.883 1.00 96.69 251 VAL A CA 1
ATOM 2036 C C . VAL A 1 251 ? -6.842 17.180 1.289 1.00 96.69 251 VAL A C 1
ATOM 2038 O O . VAL A 1 251 ? -7.621 17.953 1.835 1.00 96.69 251 VAL A O 1
ATOM 2041 N N . LYS A 1 252 ? -6.176 17.505 0.185 1.00 96.81 252 LYS A N 1
ATOM 2042 C CA . LYS A 1 252 ? -6.423 18.717 -0.598 1.00 96.81 252 LYS A CA 1
ATOM 2043 C C . LYS A 1 252 ? -6.064 18.467 -2.055 1.00 96.81 252 LYS A C 1
ATOM 2045 O O . LYS A 1 252 ? -4.979 17.954 -2.311 1.00 96.81 252 LYS A O 1
ATOM 2050 N N . ASP A 1 253 ? -6.929 18.823 -3.000 1.00 94.19 253 ASP A N 1
ATOM 2051 C CA . ASP A 1 253 ? -6.681 18.687 -4.439 1.00 94.19 253 ASP A CA 1
ATOM 2052 C C . ASP A 1 253 ? -6.235 17.261 -4.833 1.00 94.19 253 ASP A C 1
ATOM 2054 O O . ASP A 1 253 ? -5.328 17.060 -5.648 1.00 94.19 253 ASP A O 1
ATOM 2058 N N . ARG A 1 254 ? -6.850 16.245 -4.207 1.00 93.25 254 ARG A N 1
ATOM 2059 C CA . ARG A 1 254 ? -6.474 14.821 -4.333 1.00 93.25 254 ARG A CA 1
ATOM 2060 C C . ARG A 1 254 ? -5.015 14.506 -3.957 1.00 93.25 254 ARG A C 1
ATOM 2062 O O . ARG A 1 254 ? -4.406 13.573 -4.490 1.00 93.25 254 ARG A O 1
ATOM 2069 N N . LYS A 1 255 ? -4.446 15.281 -3.037 1.00 96.38 255 LYS A N 1
ATOM 2070 C CA . LYS A 1 255 ? -3.130 15.072 -2.427 1.00 96.38 255 LYS A CA 1
ATOM 2071 C C . LYS A 1 255 ? -3.271 14.915 -0.923 1.00 96.38 255 LYS A C 1
ATOM 2073 O O . LYS A 1 255 ? -4.091 15.583 -0.302 1.00 96.38 255 LYS A O 1
ATOM 2078 N N . VAL A 1 256 ? -2.448 14.054 -0.332 1.00 96.88 256 VAL A N 1
ATOM 2079 C CA . VAL A 1 256 ? -2.350 13.925 1.127 1.00 96.88 256 VAL A CA 1
ATOM 2080 C C . VAL A 1 256 ? -1.281 14.882 1.636 1.00 96.88 256 VAL A C 1
ATOM 2082 O O . VAL A 1 256 ? -0.096 14.694 1.393 1.00 96.88 256 VAL A O 1
ATOM 2085 N N . ILE A 1 257 ? -1.663 15.929 2.348 1.00 96.75 257 ILE A N 1
ATOM 2086 C CA . ILE A 1 257 ? -0.717 16.884 2.917 1.00 96.75 257 ILE A CA 1
ATOM 2087 C C . ILE A 1 257 ? -0.423 16.493 4.361 1.00 96.75 257 ILE A C 1
ATOM 2089 O O . ILE A 1 257 ? -1.329 16.398 5.188 1.00 96.75 257 ILE A O 1
ATOM 2093 N N . ILE A 1 258 ? 0.851 16.254 4.665 1.00 94.62 258 ILE A N 1
ATOM 2094 C CA . ILE A 1 258 ? 1.298 15.935 6.020 1.00 94.62 258 ILE A CA 1
ATOM 2095 C C . ILE A 1 258 ? 1.273 17.202 6.871 1.00 94.62 258 ILE A C 1
ATOM 2097 O O . ILE A 1 258 ? 1.785 18.247 6.471 1.00 94.62 258 ILE A O 1
ATOM 2101 N N . HIS A 1 259 ? 0.712 17.098 8.073 1.00 91.88 259 HIS A N 1
ATOM 2102 C CA . HIS A 1 259 ? 0.788 18.154 9.068 1.00 91.88 259 HIS A CA 1
ATOM 2103 C C . HIS A 1 259 ? 2.066 17.962 9.892 1.00 91.88 259 HIS A C 1
ATOM 2105 O O . HIS A 1 259 ? 2.062 17.213 10.869 1.00 91.88 259 HIS A O 1
ATOM 2111 N N . HIS A 1 260 ? 3.173 18.593 9.488 1.00 85.69 260 HIS A N 1
ATOM 2112 C CA . HIS A 1 260 ? 4.490 18.368 10.106 1.00 85.69 260 HIS A CA 1
ATOM 2113 C C . HIS A 1 260 ? 4.513 18.626 11.621 1.00 85.69 260 HIS A C 1
ATOM 2115 O O . HIS A 1 260 ? 5.153 17.870 12.346 1.00 85.69 260 HIS A O 1
ATOM 2121 N N . ASP A 1 261 ? 3.724 19.580 12.119 1.00 85.94 261 ASP A N 1
ATOM 2122 C CA . ASP A 1 261 ? 3.614 19.866 13.559 1.00 85.94 261 ASP A CA 1
ATOM 2123 C C . ASP A 1 261 ? 2.960 18.725 14.362 1.00 85.94 261 ASP A C 1
ATOM 2125 O O . ASP A 1 261 ? 2.993 18.715 15.590 1.00 85.94 261 ASP A O 1
ATOM 2129 N N . SER A 1 262 ? 2.343 17.747 13.687 1.00 82.19 262 SER A N 1
ATOM 2130 C CA . SER A 1 262 ? 1.810 16.544 14.340 1.00 82.19 262 SER A CA 1
ATOM 2131 C C . SER A 1 262 ? 2.871 15.480 14.628 1.00 82.19 262 SER A C 1
ATOM 2133 O O . SER A 1 262 ? 2.595 14.530 15.363 1.00 82.19 262 SER A O 1
ATOM 2135 N N . ILE A 1 263 ? 4.074 15.621 14.066 1.00 88.19 263 ILE A N 1
ATOM 2136 C CA . ILE A 1 263 ? 5.148 14.643 14.210 1.00 88.19 263 ILE A CA 1
ATOM 2137 C C . ILE A 1 263 ? 5.806 14.853 15.572 1.00 88.19 263 ILE A C 1
ATOM 2139 O O . ILE A 1 263 ? 6.489 15.847 15.810 1.00 88.19 263 ILE A O 1
ATOM 2143 N N . LYS A 1 264 ? 5.602 13.899 16.480 1.00 87.19 264 LYS A N 1
ATOM 2144 C CA . LYS A 1 264 ? 6.252 13.890 17.791 1.00 87.19 264 LYS A CA 1
ATOM 2145 C C . LYS A 1 264 ? 7.465 12.971 17.749 1.00 87.19 264 LYS A C 1
ATOM 2147 O O . LYS A 1 264 ? 7.308 11.765 17.575 1.00 87.19 264 LYS A O 1
ATOM 2152 N N . THR A 1 265 ? 8.651 13.532 17.961 1.00 90.50 265 THR A N 1
ATOM 2153 C CA . THR A 1 265 ? 9.869 12.735 18.136 1.00 90.50 265 THR A CA 1
ATOM 2154 C C . THR A 1 265 ? 9.956 12.237 19.571 1.00 90.50 265 THR A C 1
ATOM 2156 O O . THR A 1 265 ? 9.957 13.031 20.510 1.00 90.50 265 THR A O 1
ATOM 2159 N N . THR A 1 266 ? 10.050 10.921 19.747 1.00 91.25 266 THR A N 1
ATOM 2160 C CA . THR A 1 266 ? 10.257 10.318 21.070 1.00 91.25 266 THR A CA 1
ATOM 2161 C C . THR A 1 266 ? 11.736 10.022 21.296 1.00 91.25 266 THR A C 1
ATOM 2163 O O . THR A 1 266 ? 12.370 9.347 20.484 1.00 91.25 266 THR A O 1
ATOM 2166 N N . HIS A 1 267 ? 12.287 10.503 22.409 1.00 91.88 267 HIS A N 1
ATOM 2167 C CA . HIS A 1 267 ? 13.666 10.229 22.808 1.00 91.88 267 HIS A CA 1
ATOM 2168 C C . HIS A 1 267 ? 13.686 9.170 23.907 1.00 91.88 267 HIS A C 1
ATOM 2170 O O . HIS A 1 267 ? 13.231 9.416 25.023 1.00 91.88 267 HIS A O 1
ATOM 2176 N N . TYR A 1 268 ? 14.207 7.992 23.586 1.00 88.12 268 TYR A N 1
ATOM 2177 C CA . TYR A 1 268 ? 14.360 6.905 24.542 1.00 88.12 268 TYR A CA 1
ATOM 2178 C C . TYR A 1 268 ? 15.777 6.889 25.114 1.00 88.12 268 TYR A C 1
ATOM 2180 O O . TYR A 1 268 ? 16.759 7.107 24.398 1.00 88.12 268 TYR A O 1
ATOM 2188 N N . ILE A 1 269 ? 15.860 6.597 26.409 1.00 83.88 269 ILE A N 1
ATOM 2189 C CA . ILE A 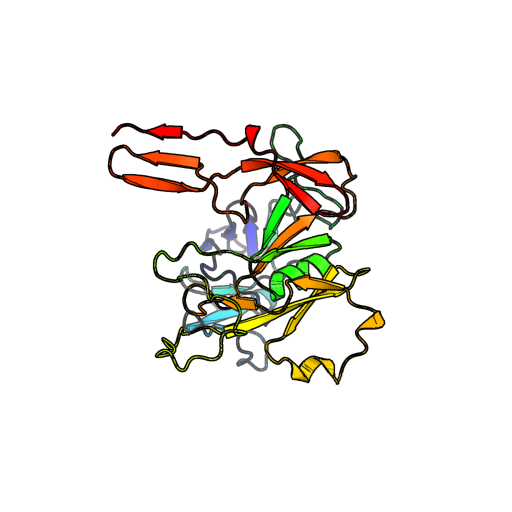1 269 ? 17.111 6.414 27.139 1.00 83.88 269 ILE A CA 1
ATOM 2190 C C . ILE A 1 269 ? 17.094 4.980 27.662 1.00 83.88 269 ILE A C 1
ATOM 2192 O O . ILE A 1 269 ? 16.229 4.636 28.470 1.00 83.88 269 ILE A O 1
ATOM 2196 N N . GLY A 1 270 ? 18.003 4.161 27.134 1.00 74.81 270 GLY A N 1
ATOM 2197 C CA . GLY A 1 270 ? 18.301 2.810 27.610 1.00 74.81 270 GLY A CA 1
ATOM 2198 C C . GLY A 1 270 ? 19.618 2.760 28.363 1.00 74.81 270 GLY A C 1
ATOM 2199 O O . GLY A 1 270 ? 20.491 3.620 28.077 1.00 74.81 270 GLY A O 1
#

Organism: NCBI:txid2707330

Radius of gyration: 23.11 Å; chains: 1; bounding box: 57×60×57 Å